Protein AF-A0A0R3TQF7-F1 (afdb_monomer_lite)

pLDDT: mean 81.79, std 11.99, range [39.31, 95.88]

Secondary structure (DSSP, 8-state):
----HHHHHHHHHHHHHHHHHHHHHHHHHHHHHHHHHHHHHH---HHHHHHHHHHHHHHHHHHHHHHHHHHHHHT-STHHHHHHHHHHHHHHHHHHHHHHHH--HHHHHHHHHHHHHHT--SSSSGGGSSSHHHHHS-TT-TTPPP-TT--HHHHHHHHHHHHHHHHHHHHHHHHHHHHHHHHHHHHHHHHT--

Sequence (194 aa):
MELSCGEQCLRVLLVVCNLLVFIVSSVCAGFAAYILAKVKEVTDDNNAIVSITIILVVVLFTVVLSFFGCCGAWKLNTCMLKTVKDYASAYVKQLIYNVEVSGSVEAEGILRNLQEKLKCCGATGESDWQDPKTFCCPRNNPNCQVITGKGCVNVIYDYLKGHSVVAGILVLVLAVVEIGAIVAACCLAKNRSV

Radius of gyration: 25.25 Å; chains: 1; bounding box: 57×30×74 Å

Organism: Rodentolepis nana (NCBI:txid102285)

Structure (mmCIF, N/CA/C/O backbone):
data_AF-A0A0R3TQF7-F1
#
_entry.id   AF-A0A0R3TQF7-F1
#
loop_
_atom_site.group_PDB
_atom_site.id
_atom_site.type_symbol
_atom_site.label_atom_id
_atom_site.label_alt_id
_atom_site.label_comp_id
_atom_site.label_asym_id
_atom_site.label_entity_id
_atom_site.label_seq_id
_atom_site.pdbx_PDB_ins_code
_atom_site.Cartn_x
_atom_site.Cartn_y
_atom_site.Cartn_z
_atom_site.occupancy
_atom_site.B_iso_or_equiv
_atom_site.auth_seq_id
_atom_site.auth_comp_id
_atom_site.auth_asym_id
_atom_site.auth_atom_id
_atom_site.pdbx_PDB_model_num
ATOM 1 N N . MET A 1 1 ? -11.353 12.160 -18.328 1.00 39.31 1 MET A N 1
ATOM 2 C CA . MET A 1 1 ? -11.805 10.776 -18.080 1.00 39.31 1 MET A CA 1
ATOM 3 C C . MET A 1 1 ? -12.959 10.888 -17.114 1.00 39.31 1 MET A C 1
ATOM 5 O O . MET A 1 1 ? -12.722 11.225 -15.961 1.00 39.31 1 MET A O 1
ATOM 9 N N . GLU A 1 2 ? -14.181 10.749 -17.615 1.00 40.47 2 GLU A N 1
ATOM 10 C CA . GLU A 1 2 ? -15.382 10.762 -16.782 1.00 40.47 2 GLU A CA 1
ATOM 11 C C . GLU A 1 2 ? -15.348 9.498 -15.921 1.00 40.47 2 GLU A C 1
ATOM 13 O O . GLU A 1 2 ? -15.308 8.383 -16.443 1.00 40.47 2 GLU A O 1
ATOM 18 N N . LEU A 1 3 ? -15.214 9.671 -14.607 1.00 45.88 3 LEU A N 1
ATOM 19 C CA . LEU A 1 3 ? -15.251 8.552 -13.674 1.00 45.88 3 LEU A CA 1
ATOM 20 C C . LEU A 1 3 ? -16.693 8.042 -13.602 1.00 45.88 3 LEU A C 1
ATOM 22 O O . LEU A 1 3 ? -17.616 8.829 -13.407 1.00 45.88 3 LEU A O 1
ATOM 26 N N . SER A 1 4 ? -16.879 6.729 -13.730 1.00 53.97 4 SER A N 1
ATOM 27 C CA . SER A 1 4 ? -18.182 6.096 -13.519 1.00 53.97 4 SER A CA 1
ATOM 28 C C . SER A 1 4 ? -18.685 6.373 -12.098 1.00 53.97 4 SER A C 1
ATOM 30 O O . SER A 1 4 ? -17.915 6.320 -11.134 1.00 53.97 4 SER A O 1
ATOM 32 N N . CYS A 1 5 ? -19.992 6.613 -11.972 1.00 52.94 5 CYS A N 1
ATOM 33 C CA . CYS A 1 5 ? -20.699 6.889 -10.717 1.00 52.94 5 CYS A CA 1
ATOM 34 C C . CYS A 1 5 ? -20.352 5.880 -9.595 1.00 52.94 5 CYS A C 1
ATOM 36 O O . CYS A 1 5 ? -20.254 6.249 -8.424 1.00 52.94 5 CYS A O 1
ATOM 38 N N . GLY A 1 6 ? -20.064 4.620 -9.949 1.00 58.38 6 GLY A N 1
ATOM 39 C CA . GLY A 1 6 ? -19.681 3.572 -8.996 1.00 58.38 6 GLY A CA 1
ATOM 40 C C . GLY A 1 6 ? -18.322 3.785 -8.313 1.00 58.38 6 GLY A C 1
ATOM 41 O O . GLY A 1 6 ? -18.192 3.527 -7.119 1.00 58.38 6 GLY A O 1
ATOM 42 N N . GLU A 1 7 ? -17.315 4.304 -9.024 1.00 63.62 7 GLU A N 1
ATOM 43 C CA . GLU A 1 7 ? -15.976 4.530 -8.453 1.00 63.62 7 GLU A CA 1
ATOM 44 C C . GLU A 1 7 ? -15.970 5.735 -7.500 1.00 63.62 7 GLU A C 1
ATOM 46 O O . GLU A 1 7 ? -15.302 5.725 -6.466 1.00 63.62 7 GLU A O 1
ATOM 51 N N . GLN A 1 8 ? -16.768 6.759 -7.809 1.00 61.69 8 GLN A N 1
ATOM 52 C CA . GLN A 1 8 ? -16.974 7.909 -6.927 1.0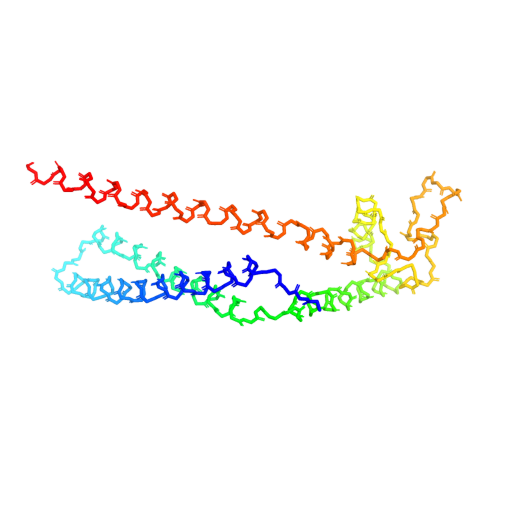0 61.69 8 GLN A CA 1
ATOM 53 C C . GLN A 1 8 ? -17.772 7.525 -5.675 1.00 61.69 8 GLN A C 1
ATOM 55 O O . GLN A 1 8 ? -17.383 7.901 -4.569 1.00 61.69 8 GLN A O 1
ATOM 60 N N . CYS A 1 9 ? -18.836 6.729 -5.827 1.00 62.62 9 CYS A N 1
ATOM 61 C CA . CYS A 1 9 ? -19.649 6.252 -4.708 1.00 62.62 9 CYS A CA 1
ATOM 62 C C . CYS A 1 9 ? -18.825 5.403 -3.725 1.00 62.62 9 CYS A C 1
ATOM 64 O O . CYS A 1 9 ? -18.884 5.630 -2.518 1.00 62.62 9 CYS A O 1
ATOM 66 N N . LEU A 1 10 ? -17.974 4.503 -4.231 1.00 64.31 10 LEU A N 1
ATOM 67 C CA . LEU A 1 10 ? -17.110 3.666 -3.395 1.00 64.31 10 LEU A CA 1
ATOM 68 C C . LEU A 1 10 ? -16.085 4.486 -2.594 1.00 64.31 10 LEU A C 1
ATOM 70 O O . LEU A 1 10 ? -15.834 4.190 -1.429 1.00 64.31 10 LEU A O 1
ATOM 74 N N . ARG A 1 11 ? -15.513 5.545 -3.182 1.00 68.56 11 ARG A N 1
ATOM 75 C CA . ARG A 1 11 ? -14.580 6.445 -2.478 1.00 68.56 11 ARG A CA 1
ATOM 76 C C . ARG A 1 11 ? -15.266 7.201 -1.348 1.00 68.56 11 ARG A C 1
ATOM 78 O O . ARG A 1 11 ? -14.732 7.255 -0.244 1.00 68.56 11 ARG A O 1
ATOM 85 N N . VAL A 1 12 ? -16.449 7.755 -1.617 1.00 72.25 12 VAL A N 1
ATOM 86 C CA . VAL A 1 12 ? -17.250 8.453 -0.602 1.00 72.25 12 VAL A CA 1
ATOM 87 C C . VAL A 1 12 ? -17.635 7.490 0.520 1.00 72.25 12 VAL A C 1
ATOM 89 O O . VAL A 1 12 ? -17.473 7.830 1.688 1.00 72.25 12 VAL A O 1
ATOM 92 N N . LEU A 1 13 ? -18.047 6.267 0.180 1.00 71.25 13 LEU A N 1
ATOM 93 C CA . LEU A 1 13 ? -18.357 5.224 1.155 1.00 71.25 13 LEU A CA 1
ATOM 94 C C . LEU A 1 13 ? -17.139 4.888 2.034 1.00 71.25 13 LEU A C 1
ATOM 96 O O . LEU A 1 13 ? -17.258 4.886 3.253 1.00 71.25 13 LEU A O 1
ATOM 100 N N . LEU A 1 14 ? -15.957 4.675 1.444 1.00 73.38 14 LEU A N 1
ATOM 101 C CA . LEU A 1 14 ? -14.726 4.363 2.184 1.00 73.38 14 LEU A CA 1
ATOM 102 C C . LEU A 1 14 ? -14.285 5.496 3.117 1.00 73.38 14 LEU A C 1
ATOM 104 O O . LEU A 1 14 ? -13.853 5.228 4.236 1.00 73.38 14 LEU A O 1
ATOM 108 N N . VAL A 1 15 ? -14.401 6.754 2.684 1.00 81.00 15 VAL A N 1
ATOM 109 C CA . VAL A 1 15 ? -14.134 7.923 3.535 1.00 81.00 15 VAL A CA 1
ATOM 110 C C . VAL A 1 15 ? -15.093 7.944 4.720 1.00 81.00 15 VAL A C 1
ATOM 112 O O . VAL A 1 15 ? -14.654 8.069 5.860 1.00 81.00 15 VAL A O 1
ATOM 115 N N . VAL A 1 16 ? -16.396 7.810 4.459 1.00 81.88 16 VAL A N 1
ATOM 116 C CA . VAL A 1 16 ? -17.427 7.883 5.500 1.00 81.88 16 VAL A CA 1
ATOM 117 C C . VAL A 1 16 ? -17.270 6.731 6.490 1.00 81.88 16 VAL A C 1
ATOM 119 O O . VAL A 1 16 ? -17.232 6.971 7.692 1.00 81.88 16 VAL A O 1
ATOM 122 N N . CYS A 1 17 ? -17.097 5.496 6.015 1.00 81.44 17 CYS A N 1
ATOM 123 C CA . CYS A 1 17 ? -16.885 4.334 6.874 1.00 81.44 17 CYS A CA 1
ATOM 124 C C . CYS A 1 17 ? -15.609 4.467 7.721 1.00 81.44 17 CYS A C 1
ATOM 126 O O . CYS A 1 17 ? -15.678 4.277 8.932 1.00 81.44 17 CYS A O 1
ATOM 128 N N . ASN A 1 18 ? -14.468 4.855 7.134 1.00 85.19 18 ASN A N 1
ATOM 129 C CA . ASN A 1 18 ? -13.226 5.040 7.897 1.00 85.19 18 ASN A CA 1
ATOM 130 C C . ASN A 1 18 ? -13.318 6.203 8.896 1.00 85.19 18 ASN A C 1
ATOM 132 O O . ASN A 1 18 ? -12.767 6.105 9.989 1.00 85.19 18 ASN A O 1
ATOM 136 N N . LEU A 1 19 ? -14.045 7.278 8.572 1.00 87.00 19 LEU A N 1
ATOM 137 C CA . LEU A 1 19 ? -14.290 8.381 9.504 1.00 87.00 19 LEU A CA 1
ATOM 138 C C . LEU A 1 19 ? -15.173 7.946 10.683 1.00 87.00 19 LEU A C 1
ATOM 140 O O . LEU A 1 19 ? -14.880 8.294 11.826 1.00 87.00 19 LEU A O 1
ATOM 144 N N . LEU A 1 20 ? -16.218 7.153 10.431 1.00 86.69 20 LEU A N 1
ATOM 145 C CA . LEU A 1 20 ? -17.049 6.581 11.493 1.00 86.69 20 LEU A CA 1
ATOM 146 C C . LEU A 1 20 ? -16.223 5.665 12.403 1.00 86.69 20 LEU A C 1
ATOM 148 O O . LEU A 1 20 ? -16.284 5.806 13.623 1.00 86.69 20 LEU A O 1
ATOM 152 N N . VAL A 1 21 ? -15.395 4.786 11.826 1.00 87.62 21 VAL A N 1
ATOM 153 C CA . VAL A 1 21 ? -14.489 3.912 12.589 1.00 87.62 21 VAL A CA 1
ATOM 154 C C . VAL A 1 21 ? -13.487 4.727 13.410 1.00 87.62 21 VAL A C 1
ATOM 156 O O . VAL A 1 21 ? -13.238 4.380 14.564 1.00 87.62 21 VAL A O 1
ATOM 159 N N . PHE A 1 22 ? -12.955 5.828 12.874 1.00 91.38 22 PHE A N 1
ATOM 160 C CA . PHE A 1 22 ? -12.050 6.718 13.604 1.00 91.38 22 PHE A CA 1
ATOM 161 C C . PHE A 1 22 ? -12.724 7.360 14.824 1.00 91.38 22 PHE A C 1
ATOM 163 O O . PHE A 1 22 ? -12.155 7.349 15.917 1.00 91.38 22 PHE A O 1
ATOM 170 N N . ILE A 1 23 ? -13.951 7.872 14.667 1.00 92.75 23 ILE A N 1
ATOM 171 C CA . ILE A 1 23 ? -14.716 8.481 15.766 1.00 92.75 23 ILE A CA 1
ATOM 172 C C . ILE A 1 23 ? -15.029 7.431 16.839 1.00 92.75 23 ILE A C 1
ATOM 174 O O . ILE A 1 23 ? -14.732 7.652 18.013 1.00 92.75 23 ILE A O 1
ATOM 178 N N . VAL A 1 24 ? -15.567 6.272 16.442 1.00 91.12 24 VAL A N 1
ATOM 179 C CA . VAL A 1 24 ? -15.908 5.182 17.372 1.00 91.12 24 VAL A CA 1
ATOM 180 C C . VAL A 1 24 ? -14.663 4.688 18.111 1.00 91.12 24 VAL A C 1
ATOM 182 O O . VAL A 1 24 ? -14.678 4.599 19.338 1.00 91.12 24 VAL A O 1
ATOM 185 N N . SER A 1 25 ? -13.559 4.447 17.398 1.00 92.31 25 SER A N 1
ATOM 186 C CA . SER A 1 25 ? -12.307 3.977 18.008 1.00 92.31 25 SER A CA 1
ATOM 187 C C . SER A 1 25 ? -11.715 5.018 18.959 1.00 92.31 25 SER A C 1
ATOM 189 O O . SER A 1 25 ? -11.233 4.657 20.027 1.00 92.31 25 SER A O 1
ATOM 191 N N . SER A 1 26 ? -11.801 6.311 18.634 1.00 93.31 26 SER A N 1
ATOM 192 C CA . SER A 1 26 ? -11.311 7.384 19.511 1.00 93.31 26 SER A CA 1
ATOM 193 C C . SER A 1 26 ? -12.104 7.463 20.820 1.00 93.31 26 SER A C 1
ATOM 195 O O . SER A 1 26 ? -11.513 7.600 21.892 1.00 93.31 26 SER A O 1
ATOM 197 N N . VAL A 1 27 ? -13.433 7.308 20.761 1.00 95.88 27 VAL A N 1
ATOM 198 C CA . VAL A 1 27 ? -14.292 7.246 21.957 1.00 95.88 27 VAL A CA 1
ATOM 199 C C . VAL A 1 27 ? -13.974 6.001 22.791 1.00 95.88 27 VAL A C 1
ATOM 201 O O . VAL A 1 27 ? -13.786 6.105 24.004 1.00 95.88 27 VAL A O 1
ATOM 204 N N . CYS A 1 28 ? -13.851 4.834 22.153 1.00 93.81 28 CYS A N 1
ATOM 205 C CA . CYS A 1 28 ? -13.499 3.587 22.833 1.00 93.81 28 CYS A CA 1
ATOM 206 C C . CYS A 1 28 ? -12.105 3.644 23.476 1.00 93.81 28 CYS A C 1
ATOM 208 O O . CYS A 1 28 ? -11.944 3.167 24.597 1.00 93.81 28 CYS A O 1
ATOM 210 N N . ALA A 1 29 ? -11.115 4.256 22.818 1.00 94.88 29 ALA A N 1
ATOM 211 C CA . ALA A 1 29 ? -9.774 4.438 23.371 1.00 94.88 29 ALA A CA 1
ATOM 212 C C . ALA A 1 29 ? -9.806 5.321 24.624 1.00 94.88 29 ALA A C 1
ATOM 214 O O . ALA A 1 29 ? -9.213 4.965 25.642 1.00 94.88 29 ALA A O 1
ATOM 215 N N . GLY A 1 30 ? -10.544 6.437 24.577 1.00 94.69 30 GLY A N 1
ATOM 216 C CA . GLY A 1 30 ? -10.735 7.314 25.734 1.00 94.69 30 GLY A CA 1
ATOM 217 C C . GLY A 1 30 ? -11.405 6.594 26.905 1.00 94.69 30 GLY A C 1
ATOM 218 O O . GLY A 1 30 ? -10.941 6.694 28.041 1.00 94.69 30 GLY A O 1
ATOM 219 N N . PHE A 1 31 ? -12.446 5.803 26.629 1.00 94.00 31 PHE A N 1
ATOM 220 C CA . PHE A 1 31 ? -13.126 5.010 27.652 1.00 94.00 31 PHE A CA 1
ATOM 221 C C . PHE A 1 31 ? -12.221 3.919 28.248 1.00 94.00 31 PHE A C 1
ATOM 223 O O . PHE A 1 31 ? -12.135 3.792 29.468 1.00 94.00 31 PHE A O 1
ATOM 230 N N . ALA A 1 32 ? -11.490 3.171 27.416 1.00 92.06 32 ALA A N 1
ATOM 231 C CA . ALA A 1 32 ? -10.552 2.146 27.873 1.00 92.06 32 ALA A CA 1
ATOM 232 C C . ALA A 1 32 ? -9.423 2.742 28.732 1.00 92.06 32 ALA A C 1
ATOM 234 O O . ALA A 1 32 ? -9.086 2.187 29.777 1.00 92.06 32 ALA A O 1
ATOM 235 N N . ALA A 1 33 ? -8.882 3.900 28.340 1.00 95.00 33 ALA A N 1
ATOM 236 C CA . ALA A 1 33 ? -7.872 4.614 29.116 1.00 95.00 33 ALA A CA 1
ATOM 237 C C . ALA A 1 33 ? -8.420 5.113 30.465 1.00 95.00 33 ALA A C 1
ATOM 239 O O . ALA A 1 33 ? -7.736 4.995 31.482 1.00 95.00 33 ALA A O 1
ATOM 240 N N . TYR A 1 34 ? -9.660 5.616 30.497 1.00 95.3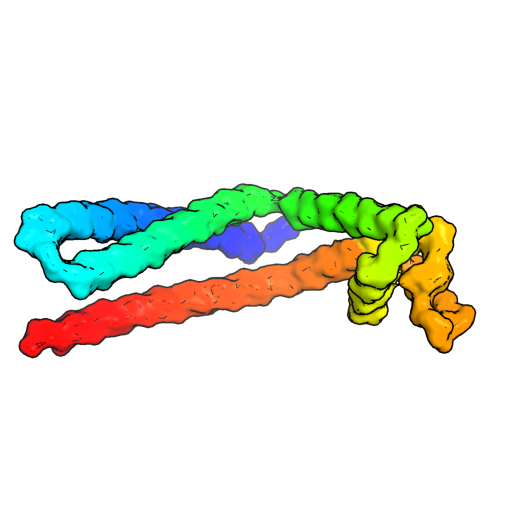1 34 TYR A N 1
ATOM 241 C CA . TYR A 1 34 ? -10.325 6.036 31.733 1.00 95.31 34 TYR A CA 1
ATOM 242 C C . TYR A 1 34 ? -10.494 4.872 32.720 1.00 95.31 34 TYR A C 1
ATOM 244 O O . TYR A 1 34 ? -10.112 4.990 33.887 1.00 95.31 34 TYR A O 1
ATOM 252 N N . ILE A 1 35 ? -11.014 3.733 32.251 1.00 91.44 35 ILE A N 1
ATOM 253 C CA . ILE A 1 35 ? -11.176 2.536 33.087 1.00 91.44 35 ILE A CA 1
ATOM 254 C C . ILE A 1 35 ? -9.813 2.028 33.566 1.00 91.44 35 ILE A C 1
ATOM 256 O O . ILE A 1 35 ? -9.672 1.708 34.743 1.00 91.44 35 ILE A O 1
ATOM 260 N N . LEU A 1 36 ? -8.790 2.018 32.705 1.00 91.38 36 LEU A N 1
ATOM 261 C CA . LEU A 1 36 ? -7.435 1.616 33.088 1.00 91.38 36 LEU A CA 1
ATOM 262 C C . LEU A 1 36 ? -6.859 2.503 34.201 1.00 91.38 36 LEU A C 1
ATOM 264 O O . LEU A 1 36 ? -6.259 1.983 35.140 1.00 91.38 36 LEU A O 1
ATOM 268 N N . ALA A 1 37 ? -7.052 3.823 34.114 1.00 92.88 37 ALA A N 1
ATOM 269 C CA . ALA A 1 37 ? -6.609 4.755 35.147 1.00 92.88 37 ALA A CA 1
ATOM 270 C C . ALA A 1 37 ? -7.306 4.477 36.486 1.00 92.88 37 ALA A C 1
ATOM 272 O O . ALA A 1 37 ? -6.648 4.415 37.520 1.00 92.88 37 ALA A O 1
ATOM 273 N N . LYS A 1 38 ? -8.622 4.230 36.462 1.00 92.12 38 LYS A N 1
ATOM 274 C CA . LYS A 1 38 ? -9.395 3.930 37.674 1.00 92.12 38 LYS A CA 1
ATOM 275 C C . LYS A 1 38 ? -9.066 2.569 38.281 1.00 92.12 38 LYS A C 1
ATOM 277 O O . LYS A 1 38 ? -8.955 2.468 39.497 1.00 92.12 38 LYS A O 1
ATOM 282 N N . VAL A 1 39 ? -8.873 1.534 37.466 1.00 89.81 39 VAL A N 1
ATOM 283 C CA . VAL A 1 39 ? -8.524 0.191 37.961 1.00 89.81 39 VAL A CA 1
ATOM 284 C C . VAL A 1 39 ? -7.145 0.190 38.615 1.00 89.81 39 VAL A C 1
ATOM 286 O O . VAL A 1 39 ? -7.004 -0.386 39.688 1.00 89.81 39 VAL A O 1
ATOM 289 N N . LYS A 1 40 ? -6.160 0.894 38.040 1.00 90.19 40 LYS A N 1
ATOM 290 C CA . LYS A 1 40 ? -4.816 1.017 38.632 1.00 90.19 40 LYS A CA 1
ATOM 291 C C . LYS A 1 40 ? -4.801 1.707 39.998 1.00 90.19 40 LYS A C 1
ATOM 293 O O . LYS A 1 40 ? -3.922 1.423 40.800 1.00 90.19 40 LYS A O 1
ATOM 298 N N . GLU A 1 41 ? -5.745 2.610 40.264 1.00 89.75 41 GLU A N 1
ATOM 299 C CA . GLU A 1 41 ? -5.887 3.243 41.585 1.00 89.75 41 GLU A CA 1
ATOM 300 C C . GLU A 1 41 ? -6.503 2.295 42.627 1.00 89.75 41 GLU A C 1
ATOM 302 O O . GLU A 1 41 ? -6.227 2.427 43.816 1.00 89.75 41 GLU A O 1
ATOM 307 N N . VAL A 1 42 ? -7.357 1.359 42.198 1.00 90.06 42 VAL A N 1
ATOM 308 C CA . VAL A 1 42 ? -8.179 0.521 43.090 1.00 90.06 42 VAL A CA 1
ATOM 309 C C . VAL A 1 42 ? -7.567 -0.859 43.337 1.00 90.06 42 VAL A C 1
ATOM 311 O O . VAL A 1 42 ? -7.833 -1.480 44.365 1.00 90.06 42 VAL A O 1
ATOM 314 N N . THR A 1 43 ? -6.798 -1.397 42.394 1.00 84.25 43 THR A N 1
ATOM 315 C CA . THR A 1 43 ? -6.380 -2.801 42.407 1.00 84.25 43 THR A CA 1
ATOM 316 C C . THR A 1 43 ? -5.010 -2.980 41.759 1.00 84.25 43 THR A C 1
ATOM 318 O O . THR A 1 43 ? -4.763 -2.469 40.672 1.00 84.25 43 THR A O 1
ATOM 321 N N . ASP A 1 44 ? -4.151 -3.769 42.411 1.00 83.50 44 ASP A N 1
ATOM 322 C CA . ASP A 1 44 ? -2.826 -4.194 41.920 1.00 83.50 44 ASP A CA 1
ATOM 323 C C . ASP A 1 44 ? -2.877 -5.589 41.251 1.00 83.50 44 ASP A C 1
ATOM 325 O O . ASP A 1 44 ? -1.900 -6.332 41.187 1.00 83.50 44 ASP A O 1
ATOM 329 N N . ASP A 1 45 ? -4.061 -5.993 40.778 1.00 86.75 45 ASP A N 1
ATOM 330 C CA . ASP A 1 45 ? -4.247 -7.233 40.023 1.00 86.75 45 ASP A CA 1
ATOM 331 C C . ASP A 1 45 ? -3.716 -7.054 38.598 1.00 86.75 45 ASP A C 1
ATOM 333 O O . ASP A 1 45 ? -4.356 -6.476 37.708 1.00 86.75 45 ASP A O 1
ATOM 337 N N . ASN A 1 46 ? -2.526 -7.608 38.384 1.00 85.75 46 ASN A N 1
ATOM 338 C CA . ASN A 1 46 ? -1.834 -7.594 37.106 1.00 85.75 46 ASN A CA 1
ATOM 339 C C . ASN A 1 46 ? -2.663 -8.206 35.965 1.00 85.75 46 ASN A C 1
ATOM 341 O O . ASN A 1 46 ? -2.551 -7.744 34.831 1.00 85.75 46 ASN A O 1
ATOM 345 N N . ASN A 1 47 ? -3.534 -9.188 36.221 1.00 87.31 47 ASN A N 1
ATOM 346 C CA . ASN A 1 47 ? -4.292 -9.850 35.154 1.00 87.31 47 ASN A CA 1
ATOM 347 C C . ASN A 1 47 ? -5.384 -8.937 34.571 1.00 87.31 47 ASN A C 1
ATOM 349 O O . ASN A 1 47 ? -5.566 -8.873 33.348 1.00 87.31 47 ASN A O 1
ATOM 353 N N . ALA A 1 48 ? -6.084 -8.190 35.430 1.00 84.94 48 ALA A N 1
ATOM 354 C CA . ALA A 1 48 ? -7.098 -7.223 35.013 1.00 84.94 48 ALA A CA 1
ATOM 355 C C . ALA A 1 48 ? -6.464 -6.037 34.265 1.00 84.94 48 ALA A C 1
ATOM 357 O O . ALA A 1 48 ? -6.935 -5.645 33.193 1.00 84.94 48 ALA A O 1
ATOM 358 N N . ILE A 1 49 ? -5.346 -5.517 34.785 1.00 87.19 49 ILE A N 1
ATOM 359 C CA . ILE A 1 49 ? -4.596 -4.411 34.175 1.00 87.19 49 ILE A CA 1
ATOM 360 C C . ILE A 1 49 ? -4.061 -4.811 32.794 1.00 87.19 49 ILE A C 1
ATOM 362 O O . ILE A 1 49 ? -4.207 -4.045 31.837 1.00 87.19 49 ILE A O 1
ATOM 366 N N . VAL A 1 50 ? -3.478 -6.009 32.659 1.00 90.00 50 VAL A N 1
ATOM 367 C CA . VAL A 1 50 ? -2.959 -6.521 31.379 1.00 90.00 50 VAL A CA 1
ATOM 368 C C . VAL A 1 50 ? -4.083 -6.670 30.354 1.00 90.00 50 VAL A C 1
ATOM 370 O O . VAL A 1 50 ? -3.935 -6.204 29.224 1.00 90.00 50 VAL A O 1
ATOM 373 N N . SER A 1 51 ? -5.229 -7.232 30.748 1.00 88.50 51 SER A N 1
ATOM 374 C CA . SER A 1 51 ? -6.375 -7.422 29.846 1.00 88.50 51 SER A CA 1
ATOM 375 C C . SER A 1 51 ? -6.883 -6.094 29.270 1.00 88.50 51 SER A C 1
ATOM 377 O O . SER A 1 51 ? -7.056 -5.961 28.058 1.00 88.50 51 SER A O 1
ATOM 379 N N . ILE A 1 52 ? -7.058 -5.076 30.119 1.00 89.62 52 ILE A N 1
ATOM 380 C CA . ILE A 1 52 ? -7.510 -3.740 29.693 1.00 89.62 52 ILE A CA 1
ATOM 381 C C . ILE A 1 52 ? -6.437 -3.042 28.840 1.00 89.62 52 ILE A C 1
ATOM 383 O O . ILE A 1 52 ? -6.761 -2.378 27.853 1.00 89.62 52 ILE A O 1
ATOM 387 N N . THR A 1 53 ? -5.155 -3.223 29.174 1.00 87.81 53 THR A N 1
ATOM 388 C CA . THR A 1 53 ? -4.031 -2.644 28.419 1.00 87.81 53 THR A CA 1
ATOM 389 C C . THR A 1 53 ? -3.966 -3.194 26.993 1.00 87.81 53 THR A C 1
ATOM 391 O O . THR A 1 53 ? -3.764 -2.424 26.056 1.00 87.81 53 THR A O 1
ATOM 394 N N . ILE A 1 54 ? -4.195 -4.498 26.796 1.00 90.31 54 ILE A N 1
ATOM 395 C CA . ILE A 1 54 ? -4.244 -5.107 25.456 1.00 90.31 54 ILE A CA 1
ATOM 396 C C . ILE A 1 54 ? -5.371 -4.486 24.621 1.00 90.31 54 ILE A C 1
ATOM 398 O O . ILE A 1 54 ? -5.137 -4.090 23.479 1.00 90.31 54 ILE A O 1
ATOM 402 N N . ILE A 1 55 ? -6.570 -4.341 25.197 1.00 90.00 55 ILE A N 1
ATOM 403 C CA . ILE A 1 55 ? -7.716 -3.717 24.515 1.00 90.00 55 ILE A CA 1
ATOM 404 C C . ILE A 1 55 ? -7.371 -2.284 24.090 1.00 90.00 55 ILE A C 1
ATOM 406 O O . ILE A 1 55 ? -7.626 -1.905 22.948 1.00 90.00 55 ILE A O 1
ATOM 410 N N . LEU A 1 56 ? -6.741 -1.501 24.971 1.00 92.38 56 LEU A N 1
ATOM 411 C CA . LEU A 1 56 ? -6.329 -0.131 24.665 1.00 92.38 56 LEU A CA 1
ATOM 412 C C . LEU A 1 56 ? -5.348 -0.073 23.483 1.00 92.38 56 LEU A C 1
ATOM 414 O O . LEU A 1 56 ? -5.526 0.752 22.590 1.00 92.38 56 LEU A O 1
ATOM 418 N N . VAL A 1 57 ? -4.346 -0.957 23.442 1.00 92.44 57 VAL A N 1
ATOM 419 C CA . VAL A 1 57 ? -3.371 -1.013 22.336 1.00 92.44 57 VAL A CA 1
ATOM 420 C C . VAL A 1 57 ? -4.054 -1.341 21.008 1.00 92.44 57 VAL A C 1
ATOM 422 O O . VAL A 1 57 ? -3.785 -0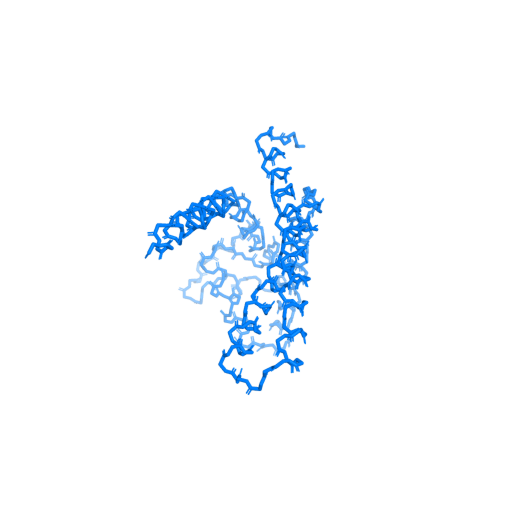.680 20.005 1.00 92.44 57 VAL A O 1
ATOM 425 N N . VAL A 1 58 ? -4.966 -2.318 20.998 1.00 91.69 58 VAL A N 1
ATOM 426 C CA . VAL A 1 58 ? -5.710 -2.699 19.787 1.00 91.69 58 VAL A CA 1
ATOM 427 C C . VAL A 1 58 ? -6.557 -1.532 19.276 1.00 91.69 58 VAL A C 1
ATOM 429 O O . VAL A 1 58 ? -6.501 -1.212 18.091 1.00 91.69 58 VAL A O 1
ATOM 432 N N . VAL A 1 59 ? -7.291 -0.847 20.157 1.00 91.69 59 VAL A N 1
ATOM 433 C CA . VAL A 1 59 ? -8.147 0.283 19.759 1.00 91.69 59 VAL A CA 1
ATOM 434 C C . VAL A 1 59 ? -7.315 1.493 19.310 1.00 91.69 59 VAL A C 1
ATOM 436 O O . VAL A 1 59 ? -7.676 2.175 18.356 1.00 91.69 59 VAL A O 1
ATOM 439 N N . LEU A 1 60 ? -6.160 1.753 19.927 1.00 92.19 60 LEU A N 1
ATOM 440 C CA . LEU A 1 60 ? -5.245 2.797 19.451 1.00 92.19 60 LEU A CA 1
ATOM 441 C C . LEU A 1 60 ? -4.704 2.486 18.052 1.00 92.19 60 LEU A C 1
ATOM 443 O O . LEU A 1 60 ? -4.591 3.383 17.216 1.00 92.19 60 LEU A O 1
ATOM 447 N N . PHE A 1 61 ? -4.415 1.218 17.764 1.00 88.88 61 PHE A N 1
ATOM 448 C CA . PHE A 1 61 ? -3.992 0.807 16.432 1.00 88.88 61 PHE A CA 1
ATOM 449 C C . PHE A 1 61 ? -5.098 1.026 15.388 1.00 88.88 61 PHE A C 1
ATOM 451 O O . PHE A 1 61 ? -4.822 1.559 14.310 1.00 88.88 61 PHE A O 1
ATOM 458 N N . THR A 1 62 ? -6.360 0.716 15.709 1.00 89.44 62 THR A N 1
ATOM 459 C CA . THR A 1 62 ? -7.478 0.968 14.784 1.00 89.44 62 THR A CA 1
ATOM 460 C C . THR A 1 62 ? -7.715 2.459 14.547 1.00 89.44 62 THR A C 1
ATOM 462 O O . THR A 1 62 ? -8.042 2.827 13.418 1.00 89.44 62 THR A O 1
ATOM 465 N N . VAL A 1 63 ? -7.478 3.337 15.534 1.00 91.06 63 VAL A N 1
ATOM 466 C CA . VAL A 1 63 ? -7.495 4.808 15.349 1.00 91.06 63 VAL A CA 1
ATOM 467 C C . VAL A 1 63 ? -6.468 5.242 14.300 1.00 91.06 63 VAL A C 1
ATOM 469 O O . VAL A 1 63 ? -6.791 6.008 13.392 1.00 91.06 63 VAL A O 1
ATOM 472 N N . VAL A 1 64 ? -5.240 4.725 14.380 1.00 89.12 64 VAL A N 1
ATOM 473 C CA . VAL A 1 64 ? -4.168 5.071 13.434 1.00 89.12 64 VAL A CA 1
ATOM 474 C C . VAL A 1 64 ? -4.512 4.599 12.019 1.00 89.12 64 VAL A C 1
ATOM 476 O O . VAL A 1 64 ? -4.412 5.376 11.067 1.00 89.12 64 VAL A O 1
ATOM 479 N N . LEU A 1 65 ? -4.970 3.351 11.872 1.00 87.69 65 LEU A N 1
ATOM 480 C CA . LEU A 1 65 ? -5.349 2.802 10.567 1.00 87.69 65 LEU A CA 1
ATOM 481 C C . LEU A 1 65 ? -6.515 3.563 9.928 1.00 87.69 65 LEU A C 1
ATOM 483 O O . LEU A 1 65 ? -6.470 3.869 8.737 1.00 87.69 65 LEU A O 1
ATOM 487 N N . SER A 1 66 ? -7.538 3.907 10.710 1.00 87.69 66 SER A N 1
ATOM 488 C CA . SER A 1 66 ? -8.714 4.624 10.208 1.00 87.69 66 SER A CA 1
ATOM 489 C C . SER A 1 66 ? -8.418 6.090 9.871 1.00 87.69 66 SER A C 1
ATOM 491 O O . SER A 1 66 ? -8.937 6.596 8.873 1.00 87.69 66 SER A O 1
ATOM 493 N N . PHE A 1 67 ? -7.507 6.749 10.598 1.00 85.62 67 PHE A N 1
ATOM 494 C CA . PHE A 1 67 ? -6.993 8.073 10.228 1.00 85.62 67 PHE A CA 1
ATOM 495 C C . PHE A 1 67 ? -6.282 8.045 8.866 1.00 85.62 67 PHE A C 1
ATOM 497 O O . PHE A 1 67 ? -6.627 8.817 7.966 1.00 85.62 67 PHE A O 1
ATOM 504 N N . PHE A 1 68 ? -5.344 7.111 8.670 1.00 77.75 68 PHE A N 1
ATOM 505 C CA . PHE A 1 68 ? -4.662 6.957 7.382 1.00 77.75 68 PHE A CA 1
ATOM 506 C C . PHE A 1 68 ? -5.607 6.503 6.263 1.00 77.75 68 PHE A C 1
ATOM 508 O O . PHE A 1 68 ? -5.442 6.939 5.124 1.00 77.75 68 PHE A O 1
ATOM 515 N N . GLY A 1 69 ? -6.630 5.701 6.572 1.00 78.94 69 GLY A N 1
ATOM 516 C CA . GLY A 1 69 ? -7.681 5.311 5.632 1.00 78.94 69 GLY A CA 1
ATOM 517 C C . GLY A 1 69 ? -8.527 6.497 5.161 1.00 78.94 69 GLY A C 1
ATOM 518 O O . GLY A 1 69 ? -8.736 6.664 3.959 1.00 78.94 69 GLY A O 1
ATOM 519 N N . CYS A 1 70 ? -8.954 7.368 6.081 1.00 78.44 70 CYS A N 1
ATOM 520 C CA . CYS A 1 70 ? -9.710 8.580 5.756 1.00 78.44 70 CYS A CA 1
ATOM 521 C C . CYS A 1 70 ? -8.860 9.572 4.943 1.00 78.44 70 CYS A C 1
ATOM 523 O O . CYS A 1 70 ? -9.259 9.991 3.855 1.00 78.44 70 CYS A O 1
ATOM 525 N N . CYS A 1 71 ? -7.640 9.878 5.402 1.00 74.12 71 CYS A N 1
ATOM 526 C CA . CYS A 1 71 ? -6.726 10.774 4.690 1.00 74.12 71 CYS A CA 1
ATOM 527 C C . CYS A 1 71 ? -6.281 10.218 3.327 1.00 74.12 71 CYS A C 1
ATOM 529 O O . CYS A 1 71 ? -6.128 10.983 2.372 1.00 74.12 71 CYS A O 1
ATOM 531 N N . GLY A 1 72 ? -6.085 8.902 3.218 1.00 67.31 72 GLY A N 1
ATOM 532 C CA . GLY A 1 72 ? -5.725 8.222 1.975 1.00 67.31 72 GLY A CA 1
ATOM 533 C C . GLY A 1 72 ? -6.864 8.218 0.956 1.00 67.31 72 GLY A C 1
ATOM 534 O O . GLY A 1 72 ? -6.633 8.489 -0.222 1.00 67.31 72 GLY A O 1
ATOM 535 N N . ALA A 1 73 ? -8.102 7.992 1.407 1.00 66.12 73 ALA A N 1
ATOM 536 C CA . ALA A 1 73 ? -9.279 8.000 0.543 1.00 66.12 73 ALA A CA 1
ATOM 537 C C . ALA A 1 73 ? -9.677 9.423 0.099 1.00 66.12 73 ALA A C 1
ATOM 539 O O . ALA A 1 73 ? -10.048 9.615 -1.060 1.00 66.12 73 ALA A O 1
ATOM 540 N N . TRP A 1 74 ? -9.519 10.439 0.961 1.00 59.66 74 TRP A N 1
ATOM 541 C CA . TRP A 1 74 ? -9.744 11.849 0.600 1.00 59.66 74 TRP A CA 1
ATOM 542 C C . TRP A 1 74 ? -8.752 12.388 -0.435 1.00 59.66 74 TRP A C 1
ATOM 544 O O . TRP A 1 74 ? -9.116 13.243 -1.241 1.00 59.66 74 TRP A O 1
ATOM 554 N N . LYS A 1 75 ? -7.511 11.884 -0.468 1.00 57.66 75 LYS A N 1
ATOM 555 C CA . LYS A 1 75 ? -6.499 12.311 -1.452 1.00 57.66 75 LYS A CA 1
ATOM 556 C C . LYS A 1 75 ? -6.613 11.627 -2.815 1.00 57.66 75 LYS A C 1
ATOM 558 O O . LYS A 1 75 ? -5.790 11.886 -3.699 1.00 57.66 75 LYS A O 1
ATOM 563 N N . LEU A 1 76 ? -7.628 10.791 -3.027 1.00 54.06 76 LEU A N 1
ATOM 564 C CA . LEU A 1 76 ? -7.788 10.038 -4.261 1.00 54.06 76 LEU A CA 1
ATOM 565 C C . LEU A 1 76 ? -8.417 10.908 -5.363 1.00 54.06 76 LEU A C 1
ATOM 567 O O . LEU A 1 76 ? -9.586 10.782 -5.712 1.00 54.06 76 LEU A O 1
ATOM 571 N N . ASN A 1 77 ? -7.605 11.794 -5.936 1.00 56.84 77 ASN A N 1
ATOM 572 C CA . ASN A 1 77 ? -7.762 12.275 -7.306 1.00 56.84 77 ASN A CA 1
ATOM 573 C C . ASN A 1 77 ? -6.926 11.358 -8.225 1.00 56.84 77 ASN A C 1
ATOM 575 O O . ASN A 1 77 ? -5.944 10.766 -7.774 1.00 56.84 77 ASN A O 1
ATOM 579 N N . THR A 1 78 ? -7.261 11.247 -9.512 1.00 51.97 78 THR A N 1
ATOM 580 C CA . THR A 1 78 ? -6.567 10.425 -10.535 1.00 51.97 78 THR A CA 1
ATOM 581 C C . THR A 1 78 ? -5.040 10.663 -10.588 1.00 51.97 78 THR A C 1
ATOM 583 O O . THR A 1 78 ? -4.287 9.845 -11.117 1.00 51.97 78 THR A O 1
ATOM 586 N N . CYS A 1 79 ? -4.559 11.745 -9.967 1.00 58.06 79 CYS A N 1
ATOM 587 C CA . CYS A 1 79 ? -3.152 12.042 -9.738 1.00 58.06 79 CYS A CA 1
ATOM 588 C C . CYS A 1 79 ? -2.407 11.101 -8.774 1.00 58.06 79 CYS A C 1
ATOM 590 O O . CYS A 1 79 ? -1.226 10.928 -9.006 1.00 58.06 79 CYS A O 1
ATOM 592 N N . MET A 1 80 ? -2.992 10.467 -7.744 1.00 60.69 80 MET A N 1
ATOM 593 C CA . MET A 1 80 ? -2.166 9.729 -6.754 1.00 60.69 80 MET A CA 1
ATOM 594 C C . MET A 1 80 ? -1.530 8.458 -7.333 1.00 60.69 80 MET A C 1
ATOM 596 O O . MET A 1 80 ? -0.337 8.226 -7.160 1.00 60.69 80 MET A O 1
ATOM 600 N N . LEU A 1 81 ? -2.294 7.670 -8.094 1.00 65.94 81 LEU A N 1
ATOM 601 C CA . LEU A 1 81 ? -1.745 6.544 -8.854 1.00 65.94 81 LEU A CA 1
ATOM 602 C C . LEU A 1 81 ? -0.686 7.035 -9.858 1.00 65.94 81 LEU A C 1
ATOM 604 O O . LEU A 1 81 ? 0.332 6.375 -10.052 1.00 65.94 81 LEU A O 1
ATOM 608 N N . LYS A 1 82 ? -0.890 8.213 -10.463 1.00 75.62 82 LYS A N 1
ATOM 609 C CA . LYS A 1 82 ? 0.101 8.846 -11.343 1.00 75.62 82 LYS A CA 1
ATOM 610 C C . LYS A 1 82 ? 1.365 9.253 -10.573 1.00 75.62 82 LYS A C 1
ATOM 612 O O . LYS A 1 82 ? 2.451 8.970 -11.042 1.00 75.62 82 LYS A O 1
ATOM 617 N N . THR A 1 83 ? 1.249 9.796 -9.363 1.00 77.75 83 THR A N 1
ATOM 618 C CA . THR A 1 83 ? 2.393 10.120 -8.498 1.00 77.75 83 THR A CA 1
ATOM 619 C C . THR A 1 83 ? 3.157 8.865 -8.087 1.00 77.75 83 THR A C 1
ATOM 621 O O . THR A 1 83 ? 4.381 8.880 -8.090 1.00 77.75 83 THR A O 1
ATOM 624 N N . VAL A 1 84 ? 2.461 7.762 -7.784 1.00 80.44 84 VAL A N 1
ATOM 625 C CA . VAL A 1 84 ? 3.098 6.461 -7.513 1.00 80.44 84 VAL A CA 1
ATOM 626 C C . VAL A 1 84 ? 3.844 5.964 -8.745 1.00 80.44 84 VAL A C 1
ATOM 628 O O . VAL A 1 84 ? 4.987 5.536 -8.629 1.00 80.44 84 VAL A O 1
ATOM 631 N N . LYS A 1 85 ? 3.230 6.063 -9.927 1.00 87.06 85 LYS A N 1
ATOM 632 C CA . LYS A 1 85 ? 3.873 5.734 -11.202 1.00 87.06 85 LYS A CA 1
ATOM 633 C C . LYS A 1 85 ? 5.129 6.579 -11.427 1.00 87.06 85 LYS A C 1
ATOM 635 O O . LYS A 1 85 ? 6.183 6.027 -11.726 1.00 87.06 85 LYS A O 1
ATOM 640 N N . ASP A 1 86 ? 5.030 7.891 -11.247 1.00 89.12 86 ASP A N 1
ATOM 641 C CA . ASP A 1 86 ? 6.127 8.831 -11.467 1.00 89.12 86 ASP A CA 1
ATOM 642 C C . ASP A 1 86 ? 7.270 8.570 -10.468 1.00 89.12 86 ASP A C 1
ATOM 644 O O . ASP A 1 86 ? 8.421 8.410 -10.876 1.00 89.12 86 ASP A O 1
ATOM 648 N N . TYR A 1 87 ? 6.957 8.401 -9.179 1.00 88.81 87 TYR A N 1
ATOM 649 C CA . TYR A 1 87 ? 7.933 8.080 -8.132 1.00 88.81 87 TYR A CA 1
ATOM 650 C C . TYR A 1 87 ? 8.598 6.715 -8.350 1.00 88.81 87 TYR A C 1
ATOM 652 O O . TYR A 1 87 ? 9.823 6.610 -8.302 1.00 88.81 87 TYR A O 1
ATOM 660 N N . ALA A 1 88 ? 7.815 5.675 -8.652 1.00 91.50 88 ALA A N 1
ATOM 661 C CA . ALA A 1 88 ? 8.342 4.347 -8.957 1.00 91.50 88 ALA A CA 1
ATOM 662 C C . ALA A 1 88 ? 9.232 4.377 -10.205 1.00 91.50 88 ALA A C 1
ATOM 664 O O . ALA A 1 88 ? 10.286 3.749 -10.218 1.00 91.50 88 ALA A O 1
ATOM 665 N N . SER A 1 89 ? 8.856 5.145 -11.232 1.00 92.56 89 SER A N 1
ATOM 666 C CA . SER A 1 89 ? 9.686 5.302 -12.426 1.00 92.56 89 SER A CA 1
ATOM 667 C C . SER A 1 89 ? 11.023 5.971 -12.113 1.00 92.56 89 SER A C 1
ATOM 669 O O . SER A 1 89 ? 12.056 5.481 -12.562 1.00 92.56 89 SER A O 1
ATOM 671 N N . ALA A 1 90 ? 11.031 7.020 -11.285 1.00 93.81 90 ALA A N 1
ATOM 672 C CA . ALA A 1 90 ? 12.258 7.682 -10.857 1.00 93.81 90 ALA A CA 1
ATOM 673 C C . ALA A 1 90 ? 13.147 6.738 -10.035 1.00 93.81 90 ALA A C 1
ATOM 675 O O . ALA A 1 90 ? 14.341 6.632 -10.302 1.00 93.81 90 ALA A O 1
ATOM 676 N N . TYR A 1 91 ? 12.562 6.003 -9.088 1.00 92.31 91 TYR A N 1
ATOM 677 C CA . TYR A 1 91 ? 13.290 5.048 -8.257 1.00 92.31 91 TYR A CA 1
ATOM 678 C C . TYR A 1 91 ? 13.903 3.901 -9.076 1.00 92.31 91 TYR A C 1
ATOM 680 O O . TYR A 1 91 ? 15.082 3.594 -8.922 1.00 92.31 91 TYR A O 1
ATOM 688 N N . VAL A 1 92 ? 13.147 3.302 -10.001 1.00 93.19 92 VAL A N 1
ATOM 689 C CA . VAL A 1 92 ? 13.664 2.217 -10.853 1.00 93.19 92 VAL A CA 1
ATOM 690 C C . VAL A 1 92 ? 14.754 2.727 -11.800 1.00 93.19 92 VAL A C 1
ATOM 692 O O . VAL A 1 92 ? 15.748 2.035 -11.984 1.00 93.19 92 VAL A O 1
ATOM 695 N N . LYS A 1 93 ? 14.640 3.948 -12.345 1.00 93.81 93 LYS A N 1
ATOM 696 C CA . LYS A 1 93 ? 15.720 4.554 -13.150 1.00 93.81 93 LYS A CA 1
ATOM 697 C C . LYS A 1 93 ? 17.008 4.748 -12.343 1.00 93.81 93 LYS A C 1
ATOM 699 O O . LYS A 1 93 ? 18.089 4.497 -12.862 1.00 93.81 93 LYS A O 1
ATOM 704 N N . GLN A 1 94 ? 16.901 5.135 -11.071 1.00 91.25 94 GLN A N 1
ATOM 705 C CA . GLN A 1 94 ? 18.059 5.217 -10.171 1.00 91.25 94 GLN A CA 1
ATOM 706 C C . GLN A 1 94 ? 18.690 3.838 -9.923 1.00 91.25 94 GLN A C 1
ATOM 708 O O . GLN A 1 94 ? 19.910 3.703 -9.932 1.00 91.25 94 GLN A O 1
ATOM 713 N N . LEU A 1 95 ? 17.875 2.791 -9.755 1.00 90.88 95 LEU A N 1
ATOM 714 C CA . LEU A 1 95 ? 18.383 1.421 -9.635 1.00 90.88 95 LEU A CA 1
ATOM 715 C C . LEU A 1 95 ? 19.099 0.951 -10.906 1.00 90.88 95 LEU A C 1
ATOM 717 O O . LEU A 1 95 ? 20.160 0.342 -10.800 1.00 90.88 95 LEU A O 1
ATOM 721 N N . ILE A 1 96 ? 18.553 1.256 -12.086 1.00 92.75 96 ILE A N 1
ATOM 722 C CA . ILE A 1 96 ? 19.180 0.945 -13.378 1.00 92.75 96 ILE A CA 1
ATOM 723 C C . ILE A 1 96 ? 20.560 1.606 -13.472 1.00 92.75 96 ILE A C 1
ATOM 725 O O . ILE A 1 96 ? 21.544 0.919 -13.733 1.00 92.75 96 ILE A O 1
ATOM 729 N N . TYR A 1 97 ? 20.655 2.897 -13.142 1.00 90.69 97 TYR A N 1
ATOM 730 C CA . TYR A 1 97 ? 21.930 3.617 -13.109 1.00 90.69 97 TYR A CA 1
ATOM 731 C C . TYR A 1 97 ? 22.966 2.943 -12.188 1.00 90.69 97 TYR A C 1
ATOM 733 O O . TYR A 1 97 ? 24.119 2.756 -12.575 1.00 90.69 97 TYR A O 1
ATOM 741 N N . ASN A 1 98 ? 22.558 2.507 -10.992 1.00 89.06 98 ASN A N 1
ATOM 742 C CA . ASN A 1 98 ? 23.450 1.806 -10.059 1.00 89.06 98 ASN A CA 1
ATOM 743 C C . ASN A 1 98 ? 23.886 0.420 -10.569 1.00 89.06 98 ASN A C 1
ATOM 745 O O . ASN A 1 98 ? 24.968 -0.056 -10.226 1.00 89.06 98 ASN A O 1
ATOM 749 N N . VAL A 1 99 ? 23.063 -0.257 -11.370 1.00 90.81 99 VAL A N 1
ATOM 750 C CA . VAL A 1 99 ? 23.447 -1.518 -12.021 1.00 90.81 99 VAL A CA 1
ATOM 751 C C . VAL A 1 99 ? 24.467 -1.260 -13.125 1.00 90.81 99 VAL A C 1
ATOM 753 O O . VAL A 1 99 ? 25.479 -1.953 -13.173 1.00 90.81 99 VAL A O 1
ATOM 756 N N . GLU A 1 100 ? 24.250 -0.246 -13.961 1.00 89.06 100 GLU A N 1
ATOM 757 C CA . GLU A 1 100 ? 25.141 0.066 -15.084 1.00 89.06 100 GLU A CA 1
ATOM 758 C C . GLU A 1 100 ? 26.501 0.605 -14.635 1.00 89.06 100 GLU A C 1
ATOM 760 O O . GLU A 1 100 ? 27.528 0.233 -15.198 1.00 89.06 100 GLU A O 1
ATOM 765 N N . VAL A 1 101 ? 26.524 1.461 -13.610 1.00 88.56 101 VAL A N 1
ATOM 766 C CA . VAL A 1 101 ? 27.757 2.121 -13.158 1.00 88.56 101 VAL A CA 1
ATOM 767 C C . VAL A 1 101 ? 28.480 1.318 -12.084 1.00 88.56 101 VAL A C 1
ATOM 769 O O . VAL A 1 101 ? 29.702 1.196 -12.123 1.00 88.56 101 VAL A O 1
ATOM 772 N N . SER A 1 102 ? 27.752 0.789 -11.097 1.00 86.94 102 SER A N 1
ATOM 773 C CA . SER A 1 102 ? 28.362 0.095 -9.953 1.00 86.94 102 SER A CA 1
ATOM 774 C C . SER A 1 102 ? 28.409 -1.424 -10.116 1.00 86.94 102 SER A C 1
ATOM 776 O O . SER A 1 102 ? 29.049 -2.086 -9.304 1.00 86.94 102 SER A O 1
ATOM 778 N N . GLY A 1 103 ? 27.748 -1.995 -11.131 1.00 85.62 103 GLY A N 1
ATOM 779 C CA . GLY A 1 103 ? 27.747 -3.443 -11.364 1.00 85.62 103 GLY A CA 1
ATOM 780 C C . GLY A 1 103 ? 27.075 -4.239 -10.241 1.00 85.62 103 GLY A C 1
ATOM 781 O O . GLY A 1 103 ? 27.538 -5.319 -9.876 1.00 85.62 103 GLY A O 1
ATOM 782 N N . SER A 1 104 ? 26.010 -3.697 -9.638 1.00 85.69 104 SER A N 1
ATOM 783 C CA . SER A 1 104 ? 25.324 -4.338 -8.507 1.00 85.69 104 SER A CA 1
ATOM 784 C C . SER A 1 104 ? 24.586 -5.625 -8.920 1.00 85.69 104 SER A C 1
ATOM 786 O O . SER A 1 104 ? 23.468 -5.600 -9.432 1.00 85.69 104 SER A O 1
ATOM 788 N N . VAL A 1 105 ? 25.209 -6.779 -8.647 1.00 87.38 105 VAL A N 1
ATOM 789 C CA . VAL A 1 105 ? 24.699 -8.115 -9.024 1.00 87.38 105 VAL A CA 1
ATOM 790 C C . VAL A 1 105 ? 23.316 -8.406 -8.426 1.00 87.38 105 VAL A C 1
ATOM 792 O O . VAL A 1 105 ? 22.462 -9.003 -9.081 1.00 87.38 105 VAL A O 1
ATOM 795 N N . GLU A 1 106 ? 23.069 -7.963 -7.191 1.00 88.56 106 GLU A N 1
ATOM 796 C CA . GLU A 1 106 ? 21.789 -8.167 -6.503 1.00 88.56 106 GLU A CA 1
ATOM 797 C C . GLU A 1 106 ? 20.641 -7.409 -7.188 1.00 88.56 106 GLU A C 1
ATOM 799 O O . GLU A 1 106 ? 19.599 -7.993 -7.501 1.00 88.56 106 GLU A O 1
ATOM 804 N N . ALA A 1 107 ? 20.848 -6.125 -7.491 1.00 86.81 107 ALA A N 1
ATOM 805 C CA . ALA A 1 107 ? 19.846 -5.301 -8.158 1.00 86.81 107 ALA A CA 1
ATOM 806 C C . ALA A 1 107 ? 19.617 -5.751 -9.611 1.00 86.81 107 ALA A C 1
ATOM 808 O O . ALA A 1 107 ? 18.467 -5.787 -10.054 1.00 86.81 107 ALA A O 1
ATOM 809 N N . GLU A 1 108 ? 20.670 -6.177 -10.328 1.00 89.06 108 GLU A N 1
ATOM 810 C CA . GLU A 1 108 ? 20.529 -6.791 -11.658 1.00 89.06 108 GLU A CA 1
ATOM 811 C C . GLU A 1 108 ? 19.631 -8.037 -11.590 1.00 89.06 108 GLU A C 1
ATOM 813 O O . GLU A 1 108 ? 18.720 -8.195 -12.407 1.00 89.06 108 GLU A O 1
ATOM 818 N N . GLY A 1 109 ? 19.841 -8.906 -10.594 1.00 88.81 109 GLY A N 1
ATOM 819 C CA . GLY A 1 109 ? 19.044 -10.117 -10.399 1.00 88.81 109 GLY A CA 1
ATOM 820 C C . GLY A 1 109 ? 17.562 -9.824 -10.156 1.00 88.81 109 GLY A C 1
ATOM 821 O O . GLY A 1 109 ? 16.693 -10.456 -10.765 1.00 88.81 109 GLY A O 1
ATOM 822 N N . ILE A 1 110 ? 17.252 -8.840 -9.309 1.00 89.69 110 ILE A N 1
ATOM 823 C CA . ILE A 1 110 ? 15.870 -8.415 -9.039 1.00 89.69 110 ILE A CA 1
ATOM 824 C C . ILE A 1 110 ? 15.227 -7.839 -10.307 1.00 89.69 110 ILE A C 1
ATOM 826 O O . ILE A 1 110 ? 14.126 -8.254 -10.682 1.00 89.69 110 ILE A O 1
ATOM 830 N N . LEU A 1 111 ? 15.921 -6.931 -11.003 1.00 90.44 111 LEU A N 1
ATOM 831 C CA . LEU A 1 111 ? 15.418 -6.305 -12.228 1.00 90.44 111 LEU A CA 1
ATOM 832 C C . LEU A 1 111 ? 15.193 -7.330 -13.344 1.00 90.44 111 LEU A C 1
ATOM 834 O O . LEU A 1 111 ? 14.181 -7.253 -14.037 1.00 90.44 111 LEU A O 1
ATOM 838 N N . ARG A 1 112 ? 16.077 -8.320 -13.515 1.00 89.38 112 ARG A N 1
ATOM 839 C CA . ARG A 1 112 ? 15.890 -9.403 -14.497 1.00 89.38 112 ARG A CA 1
ATOM 840 C C . ARG A 1 112 ? 14.663 -10.251 -14.193 1.00 89.38 112 ARG A C 1
ATOM 842 O O . ARG A 1 112 ? 13.834 -10.444 -15.078 1.00 89.38 112 ARG A O 1
ATOM 849 N N . ASN A 1 113 ? 14.517 -10.712 -12.950 1.00 90.25 113 ASN A N 1
ATOM 850 C CA . ASN A 1 113 ? 13.361 -11.515 -12.542 1.00 90.25 113 ASN A CA 1
ATOM 851 C C . ASN A 1 113 ? 12.043 -10.765 -12.763 1.00 90.25 113 ASN A C 1
ATOM 853 O O . ASN A 1 113 ? 11.054 -11.343 -13.216 1.00 90.25 113 ASN A O 1
ATOM 857 N N . LEU A 1 114 ? 12.034 -9.469 -12.452 1.00 90.31 114 LEU A N 1
ATOM 858 C CA . LEU A 1 114 ? 10.866 -8.621 -12.629 1.00 90.31 114 LEU A CA 1
ATOM 859 C C . LEU A 1 114 ? 10.525 -8.440 -14.116 1.00 90.31 114 LEU A C 1
ATOM 861 O O . LEU A 1 114 ? 9.381 -8.670 -14.505 1.00 90.31 114 LEU A O 1
ATOM 865 N N . GLN A 1 115 ? 11.517 -8.115 -14.948 1.00 90.31 115 GLN A N 1
ATOM 866 C CA . GLN A 1 115 ? 11.365 -7.975 -16.402 1.00 90.31 115 GLN A CA 1
ATOM 867 C C . GLN A 1 115 ? 10.888 -9.277 -17.067 1.00 90.31 115 GLN A C 1
ATOM 869 O O . GLN A 1 115 ? 9.992 -9.254 -17.912 1.00 90.31 115 GLN A O 1
ATOM 874 N N . GLU A 1 116 ? 11.413 -10.430 -16.644 1.00 87.56 116 GLU A N 1
ATOM 875 C CA . GLU A 1 116 ? 11.038 -11.733 -17.199 1.00 87.56 116 GLU A CA 1
ATOM 876 C C . GLU A 1 116 ? 9.610 -12.150 -16.825 1.00 87.56 116 GLU A C 1
ATOM 878 O O . GLU A 1 116 ? 8.862 -12.621 -17.694 1.00 87.56 116 GLU A O 1
ATOM 883 N N . LYS A 1 117 ? 9.222 -11.960 -15.555 1.00 89.69 117 LYS A N 1
ATOM 884 C CA . LYS A 1 117 ? 7.879 -12.295 -15.061 1.00 89.69 117 LYS A CA 1
ATOM 885 C C . LYS A 1 117 ? 6.806 -11.371 -15.622 1.00 89.69 117 LYS A C 1
ATOM 887 O O . LYS A 1 117 ? 5.718 -11.838 -15.942 1.00 89.69 117 LYS A O 1
ATOM 892 N N . LEU A 1 118 ? 7.104 -10.079 -15.745 1.00 89.31 118 LEU A N 1
ATOM 893 C CA . LEU A 1 118 ? 6.143 -9.068 -16.191 1.00 89.31 118 LEU A CA 1
ATOM 894 C C . LEU A 1 118 ? 6.205 -8.784 -17.699 1.00 89.31 118 LEU A C 1
ATOM 896 O O . LEU A 1 118 ? 5.394 -8.004 -18.194 1.00 89.31 118 LEU A O 1
ATOM 900 N N . LYS A 1 119 ? 7.132 -9.419 -18.433 1.00 89.19 119 LYS A N 1
ATOM 901 C CA . LYS A 1 119 ? 7.333 -9.239 -19.885 1.00 89.19 119 LYS A CA 1
ATOM 902 C C . LYS A 1 119 ? 7.444 -7.756 -20.267 1.00 89.19 119 LYS A C 1
ATOM 904 O O . LYS A 1 119 ? 6.753 -7.268 -21.161 1.00 89.19 119 LYS A O 1
ATOM 909 N N . CYS A 1 120 ? 8.311 -7.048 -19.552 1.00 91.50 120 CYS A N 1
ATOM 910 C CA . CYS A 1 120 ? 8.562 -5.613 -19.671 1.00 91.50 120 CYS A CA 1
ATOM 911 C C . CYS A 1 120 ? 10.069 -5.332 -19.657 1.00 91.50 120 CYS A C 1
ATOM 913 O O . CYS A 1 120 ? 10.857 -6.221 -19.340 1.00 91.50 120 CYS A O 1
ATOM 915 N N . CYS A 1 121 ? 10.468 -4.106 -19.992 1.00 91.94 121 CYS A N 1
ATOM 916 C CA . CYS A 1 121 ? 11.871 -3.704 -20.048 1.00 91.94 121 CYS A CA 1
ATOM 917 C C . CYS A 1 121 ? 12.049 -2.274 -19.522 1.00 91.94 121 CYS A C 1
ATOM 919 O O . CYS A 1 121 ? 11.309 -1.369 -19.910 1.00 91.94 121 CYS A O 1
ATOM 921 N N . GLY A 1 122 ? 13.014 -2.086 -18.619 1.00 92.19 122 GLY A N 1
ATOM 922 C CA . GLY A 1 122 ? 13.295 -0.795 -17.982 1.00 92.19 122 GLY A CA 1
ATOM 923 C C . GLY A 1 122 ? 12.152 -0.265 -17.101 1.00 92.19 122 GLY A C 1
ATOM 924 O O . GLY A 1 122 ? 11.174 -0.959 -16.807 1.00 92.19 122 GLY A O 1
ATOM 925 N N . ALA A 1 123 ? 12.265 0.985 -16.646 1.00 92.94 123 ALA A N 1
ATOM 926 C CA . ALA A 1 123 ? 11.245 1.608 -15.800 1.00 92.94 123 ALA A CA 1
ATOM 927 C C . ALA A 1 123 ? 10.031 2.046 -16.635 1.00 92.94 123 ALA A C 1
ATOM 929 O O . ALA A 1 123 ? 8.894 1.632 -16.403 1.00 92.94 123 ALA A O 1
ATOM 930 N N . THR A 1 124 ? 10.303 2.878 -17.632 1.00 92.44 124 THR A N 1
ATOM 931 C CA . THR A 1 124 ? 9.375 3.449 -18.609 1.00 92.44 124 THR A CA 1
ATOM 932 C C . THR A 1 124 ? 9.515 2.814 -19.987 1.00 92.44 124 THR A C 1
ATOM 934 O O . THR A 1 124 ? 8.524 2.760 -20.716 1.00 92.44 124 THR A O 1
ATOM 937 N N . GLY A 1 125 ? 10.685 2.255 -20.293 1.00 91.81 125 GLY A N 1
ATOM 938 C CA . GLY A 1 125 ? 10.937 1.481 -21.500 1.00 91.81 125 GLY A CA 1
ATOM 939 C C . GLY A 1 125 ? 12.407 1.104 -21.632 1.00 91.81 125 GLY A C 1
ATOM 940 O O . GLY A 1 125 ? 13.225 1.364 -20.751 1.00 91.81 125 GLY A O 1
ATOM 941 N N . GLU A 1 126 ? 12.746 0.521 -22.771 1.00 90.12 126 GLU A N 1
ATOM 942 C CA . GLU A 1 126 ? 14.085 0.052 -23.103 1.00 90.12 126 GLU A CA 1
ATOM 943 C C . GLU A 1 126 ? 15.147 1.146 -23.119 1.00 90.12 126 GLU A C 1
ATOM 945 O O . GLU A 1 126 ? 16.283 0.882 -22.749 1.00 90.12 126 GLU A O 1
ATOM 950 N N . SER A 1 127 ? 14.770 2.380 -23.456 1.00 90.38 127 SER A N 1
ATOM 951 C CA . SER A 1 127 ? 15.672 3.535 -23.480 1.00 90.38 127 SER A CA 1
ATOM 952 C C . SER A 1 127 ? 16.210 3.936 -22.104 1.00 90.38 127 SER A C 1
ATOM 954 O O . SER A 1 127 ? 17.049 4.825 -22.023 1.00 90.38 127 SER A O 1
ATOM 956 N N . ASP A 1 128 ? 15.689 3.351 -21.021 1.00 91.88 128 ASP A N 1
ATOM 957 C CA . ASP A 1 128 ? 16.229 3.574 -19.680 1.00 91.88 128 ASP A CA 1
ATOM 958 C C . ASP A 1 128 ? 17.583 2.875 -19.473 1.00 91.88 128 ASP A C 1
ATOM 960 O O . ASP A 1 128 ? 18.300 3.243 -18.548 1.00 91.88 128 ASP A O 1
ATOM 964 N N . TRP A 1 129 ? 17.930 1.906 -20.327 1.00 90.62 129 TRP A N 1
ATOM 965 C CA . TRP A 1 129 ? 19.234 1.245 -20.359 1.00 90.62 129 TRP A CA 1
ATOM 966 C C . TRP A 1 129 ? 20.119 1.833 -21.467 1.00 90.62 129 TRP A C 1
ATOM 968 O O . TRP A 1 129 ? 19.649 2.076 -22.580 1.00 90.62 129 TRP A O 1
ATOM 978 N N . GLN A 1 130 ? 21.415 1.988 -21.200 1.00 89.88 130 GLN A N 1
ATOM 979 C CA . GLN A 1 130 ? 22.438 2.320 -22.198 1.00 89.88 130 GLN A CA 1
ATOM 980 C C . GLN A 1 130 ? 22.662 1.163 -23.178 1.00 89.88 130 GLN A C 1
ATOM 982 O O . GLN A 1 130 ? 22.806 1.387 -24.380 1.00 89.88 130 GLN A O 1
ATOM 987 N N . ASP A 1 131 ? 22.639 -0.079 -22.678 1.00 87.25 131 ASP A N 1
ATOM 988 C CA . ASP A 1 131 ? 22.665 -1.295 -23.499 1.00 87.25 131 ASP A CA 1
ATOM 989 C C . ASP A 1 131 ? 21.442 -2.194 -23.229 1.00 87.25 131 ASP A C 1
ATOM 991 O O . ASP A 1 131 ? 21.510 -3.175 -22.475 1.00 87.25 131 ASP A O 1
ATOM 995 N N . PRO A 1 132 ? 20.293 -1.901 -23.865 1.00 87.50 132 PRO A N 1
ATOM 996 C CA . PRO A 1 132 ? 19.052 -2.631 -23.620 1.00 87.50 132 PRO A CA 1
ATOM 997 C C . PRO A 1 132 ? 19.125 -4.117 -23.989 1.00 87.50 132 PRO A C 1
ATOM 999 O O . PRO A 1 132 ? 18.413 -4.930 -23.400 1.00 87.50 132 PRO A O 1
ATOM 1002 N N . LYS A 1 133 ? 19.978 -4.507 -24.948 1.00 85.06 133 LYS A N 1
ATOM 1003 C CA . LYS A 1 133 ? 20.100 -5.913 -25.371 1.00 85.06 133 LYS A CA 1
ATOM 1004 C C . LYS A 1 133 ? 20.669 -6.781 -24.257 1.00 85.06 133 LYS A C 1
ATOM 1006 O O . LYS A 1 133 ? 20.229 -7.914 -24.091 1.00 85.06 133 LYS A O 1
ATOM 1011 N N . THR A 1 134 ? 21.599 -6.251 -23.472 1.00 86.00 134 THR A N 1
ATOM 1012 C CA . THR A 1 134 ? 22.211 -6.995 -22.369 1.00 86.00 134 THR A CA 1
ATOM 1013 C C . THR A 1 134 ? 21.226 -7.217 -21.221 1.00 86.00 134 THR A C 1
ATOM 1015 O O . THR A 1 134 ? 21.148 -8.325 -20.679 1.00 86.00 134 THR A O 1
ATOM 1018 N N . PHE A 1 135 ? 20.429 -6.203 -20.870 1.00 87.06 135 PHE A N 1
ATOM 1019 C CA . PHE A 1 135 ? 19.600 -6.229 -19.657 1.00 87.06 135 PHE A CA 1
ATOM 1020 C C . PHE A 1 135 ? 18.144 -6.647 -19.874 1.00 87.06 135 PHE A C 1
ATOM 1022 O O . PHE A 1 135 ? 17.547 -7.232 -18.969 1.00 87.06 135 PHE A O 1
ATOM 1029 N N . CYS A 1 136 ? 17.579 -6.414 -21.060 1.00 88.19 136 CYS A N 1
ATOM 1030 C CA . CYS A 1 136 ? 16.185 -6.752 -21.354 1.00 88.19 136 CYS A CA 1
ATOM 1031 C C . CYS A 1 136 ? 15.997 -8.095 -22.057 1.00 88.19 136 CYS A C 1
ATOM 1033 O O . CYS A 1 136 ? 14.860 -8.529 -22.246 1.00 88.19 136 CYS A O 1
ATOM 1035 N N . CYS A 1 137 ? 17.088 -8.777 -22.410 1.00 84.88 137 CYS A N 1
ATOM 1036 C CA . CYS A 1 137 ? 17.031 -10.108 -22.994 1.00 84.88 137 CYS A CA 1
ATOM 1037 C C . CYS A 1 137 ? 17.489 -11.204 -22.017 1.00 84.88 137 CYS A C 1
ATOM 1039 O O . CYS A 1 137 ? 18.429 -11.015 -21.229 1.00 84.88 137 CYS A O 1
ATOM 1041 N N . PRO A 1 138 ? 16.847 -12.388 -22.061 1.00 78.44 138 PRO A N 1
ATOM 1042 C CA . PRO A 1 138 ? 17.356 -13.569 -21.380 1.00 78.44 138 PRO A CA 1
ATOM 1043 C C . PRO A 1 138 ? 18.733 -13.935 -21.938 1.00 78.44 138 PRO A C 1
ATOM 1045 O O . PRO A 1 138 ? 18.922 -13.941 -23.154 1.00 78.44 138 PRO A O 1
ATOM 1048 N N . ARG A 1 139 ? 19.674 -14.325 -2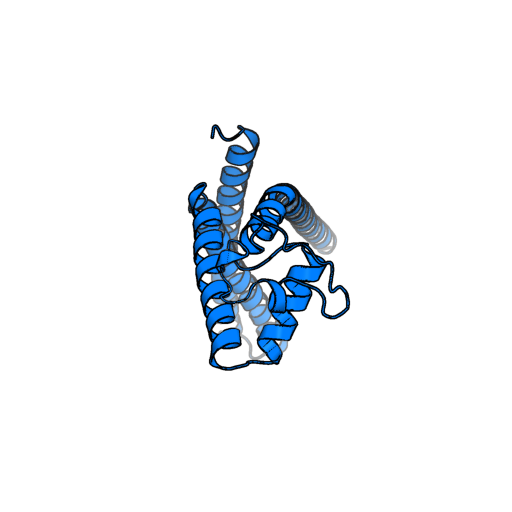1.068 1.00 72.44 139 ARG A N 1
ATOM 1049 C CA . ARG A 1 139 ? 21.044 -14.702 -21.480 1.00 72.44 139 ARG A CA 1
ATOM 1050 C C . ARG A 1 139 ? 21.076 -15.848 -22.505 1.00 72.44 139 ARG A C 1
ATOM 1052 O O . ARG A 1 139 ? 22.005 -15.932 -23.295 1.00 72.44 139 ARG A O 1
ATOM 1059 N N . ASN A 1 140 ? 20.040 -16.689 -22.526 1.00 73.75 140 ASN A N 1
ATOM 1060 C CA . ASN A 1 140 ? 19.965 -17.883 -23.371 1.00 73.75 140 ASN A CA 1
ATOM 1061 C C . ASN A 1 140 ? 19.270 -17.660 -24.726 1.00 73.75 140 ASN A C 1
ATOM 1063 O O . ASN A 1 140 ? 19.065 -18.626 -25.456 1.00 73.75 140 ASN A O 1
ATOM 1067 N N . ASN A 1 141 ? 18.877 -16.428 -25.072 1.00 74.62 141 ASN A N 1
ATOM 1068 C CA . ASN A 1 141 ? 18.223 -16.149 -26.351 1.00 74.62 141 ASN A CA 1
ATOM 1069 C C . ASN A 1 141 ? 18.939 -15.026 -27.126 1.00 74.62 141 ASN A C 1
ATOM 1071 O O . ASN A 1 141 ? 18.587 -13.856 -26.964 1.00 74.62 141 ASN A O 1
ATOM 1075 N N . PRO A 1 142 ? 19.900 -15.364 -28.007 1.00 68.12 142 PRO A N 1
ATOM 1076 C CA . PRO A 1 142 ? 20.607 -14.378 -28.827 1.00 68.12 142 PRO A CA 1
ATOM 1077 C C . PRO A 1 142 ? 19.717 -13.728 -29.902 1.00 68.12 142 PRO A C 1
ATOM 1079 O O . PRO A 1 142 ? 20.041 -12.651 -30.389 1.00 68.12 142 PRO A O 1
ATOM 1082 N N . ASN A 1 143 ? 18.575 -14.340 -30.238 1.00 79.12 143 ASN A N 1
ATOM 1083 C CA . ASN A 1 143 ? 17.585 -13.801 -31.180 1.00 79.12 143 ASN A CA 1
ATOM 1084 C C . ASN A 1 143 ? 16.500 -12.968 -30.481 1.00 79.12 143 ASN A C 1
ATOM 1086 O O . ASN A 1 143 ? 15.455 -12.676 -31.065 1.00 79.12 143 ASN A O 1
ATOM 1090 N N . CYS A 1 144 ? 16.711 -12.619 -29.212 1.00 77.56 144 CYS A N 1
ATOM 1091 C CA . CYS A 1 144 ? 15.773 -11.812 -28.458 1.00 77.56 144 CYS A CA 1
ATOM 1092 C C . CYS A 1 144 ? 15.627 -10.421 -29.088 1.00 77.56 144 CYS A C 1
ATOM 1094 O O . CYS A 1 144 ? 16.589 -9.665 -29.232 1.00 77.56 144 CYS A O 1
ATOM 1096 N N . GLN A 1 145 ? 14.389 -10.083 -29.442 1.00 79.69 145 GLN A N 1
ATOM 1097 C CA . GLN A 1 145 ? 14.012 -8.722 -29.784 1.00 79.69 145 GLN A CA 1
ATOM 1098 C C . GLN A 1 145 ? 13.632 -8.004 -28.493 1.00 79.69 145 GLN A C 1
ATOM 1100 O O . GLN A 1 145 ? 12.763 -8.467 -27.752 1.00 79.69 145 GLN A O 1
ATOM 1105 N N . VAL A 1 146 ? 14.308 -6.889 -28.218 1.00 76.44 146 VAL A N 1
ATOM 1106 C CA . VAL A 1 146 ? 13.988 -6.036 -27.072 1.00 76.44 146 VAL A CA 1
ATOM 1107 C C . VAL A 1 146 ? 12.532 -5.600 -27.210 1.00 76.44 146 VAL A C 1
ATOM 1109 O O . VAL A 1 146 ? 12.137 -5.083 -28.254 1.00 76.44 146 VAL A O 1
ATOM 1112 N N . ILE A 1 147 ? 11.726 -5.857 -26.179 1.00 68.81 147 ILE A N 1
ATOM 1113 C CA . ILE A 1 147 ? 10.311 -5.481 -26.164 1.00 68.81 147 ILE A CA 1
ATOM 1114 C C . ILE A 1 147 ? 10.244 -3.955 -26.189 1.00 68.81 147 ILE A C 1
ATOM 1116 O O . ILE A 1 147 ? 10.507 -3.314 -25.174 1.00 68.81 147 ILE A O 1
ATOM 1120 N N . THR A 1 148 ? 9.899 -3.389 -27.343 1.00 67.81 148 THR A N 1
ATOM 1121 C CA . THR A 1 148 ? 9.837 -1.944 -27.530 1.00 67.81 148 THR A CA 1
ATOM 1122 C C . THR A 1 148 ? 8.551 -1.365 -26.940 1.00 67.81 148 THR A C 1
ATOM 1124 O O . THR A 1 148 ? 7.442 -1.847 -27.190 1.00 67.81 148 THR A O 1
ATOM 1127 N N . GLY A 1 149 ? 8.694 -0.329 -26.115 1.00 68.06 149 GLY A N 1
ATOM 1128 C CA . GLY A 1 149 ? 7.590 0.508 -25.638 1.00 68.06 149 GLY A CA 1
ATOM 1129 C C . GLY A 1 149 ? 6.850 0.041 -24.377 1.00 68.06 149 GLY A C 1
ATOM 1130 O O . GLY A 1 149 ? 5.871 0.686 -23.994 1.00 68.06 149 GLY A O 1
ATOM 1131 N N . LYS A 1 150 ? 7.283 -1.031 -23.691 1.00 87.19 150 LYS A N 1
ATOM 1132 C CA . LYS A 1 150 ? 6.655 -1.490 -22.428 1.00 87.19 150 LYS A CA 1
ATOM 1133 C C . LYS A 1 150 ? 7.594 -1.422 -21.221 1.00 87.19 150 LYS A C 1
ATOM 1135 O O . LYS A 1 150 ? 8.216 -2.413 -20.843 1.00 87.19 150 LYS A O 1
ATOM 1140 N N . GLY A 1 151 ? 7.599 -0.271 -20.550 1.00 91.88 151 GLY A N 1
ATOM 1141 C CA . GLY A 1 151 ? 8.203 -0.105 -19.224 1.00 91.88 151 GLY A CA 1
ATOM 1142 C C . GLY A 1 151 ? 7.536 -0.940 -18.135 1.00 91.88 151 GLY A C 1
ATOM 1143 O O . GLY A 1 151 ? 6.307 -1.041 -18.080 1.00 91.88 151 GLY A O 1
ATOM 1144 N N . CYS A 1 152 ? 8.327 -1.492 -17.217 1.00 92.69 152 CYS A N 1
ATOM 1145 C CA . CYS A 1 152 ? 7.809 -2.317 -16.128 1.00 92.69 152 CYS A CA 1
ATOM 1146 C C . CYS A 1 152 ? 6.887 -1.563 -15.175 1.00 92.69 152 CYS A C 1
ATOM 1148 O O . CYS A 1 152 ? 5.900 -2.124 -14.699 1.00 92.69 152 CYS A O 1
ATOM 1150 N N . VAL A 1 153 ? 7.137 -0.273 -14.949 1.00 93.25 153 VAL A N 1
ATOM 1151 C CA . VAL A 1 153 ? 6.268 0.550 -14.102 1.00 93.25 153 VAL A CA 1
ATOM 1152 C C . VAL A 1 153 ? 4.901 0.753 -14.758 1.00 93.25 153 VAL A C 1
ATOM 1154 O O . VAL A 1 153 ? 3.893 0.770 -14.057 1.00 93.25 153 VAL A O 1
ATOM 1157 N N . ASN A 1 154 ? 4.835 0.832 -16.093 1.00 90.94 154 ASN A N 1
ATOM 1158 C CA . ASN A 1 154 ? 3.561 0.913 -16.815 1.00 90.94 154 ASN A CA 1
ATOM 1159 C C . ASN A 1 154 ? 2.753 -0.381 -16.663 1.00 90.94 154 ASN A C 1
ATOM 1161 O O . ASN A 1 154 ? 1.571 -0.317 -16.347 1.00 90.94 154 ASN A O 1
ATOM 1165 N N . VAL A 1 155 ? 3.397 -1.543 -16.814 1.00 91.12 155 VAL A N 1
ATOM 1166 C CA . VAL A 1 155 ? 2.727 -2.847 -16.670 1.00 91.12 155 VAL A CA 1
ATOM 1167 C C . VAL A 1 155 ? 2.183 -3.039 -15.254 1.00 91.12 155 VAL A C 1
ATOM 1169 O O . VAL A 1 155 ? 1.028 -3.425 -15.085 1.00 91.12 155 VAL A O 1
ATOM 1172 N N . ILE A 1 156 ? 2.984 -2.726 -14.231 1.00 90.00 156 ILE A N 1
ATOM 1173 C CA . ILE A 1 156 ? 2.548 -2.798 -12.828 1.00 90.00 156 ILE A CA 1
ATOM 1174 C C . ILE A 1 156 ? 1.394 -1.827 -12.582 1.00 90.00 156 ILE A C 1
ATOM 1176 O O . ILE A 1 156 ? 0.403 -2.190 -11.953 1.00 90.00 156 ILE A O 1
ATOM 1180 N N . TYR A 1 157 ? 1.500 -0.603 -13.097 1.00 87.50 157 TYR A N 1
ATOM 1181 C CA . TYR A 1 157 ? 0.453 0.401 -12.975 1.00 87.50 157 TYR A CA 1
ATOM 1182 C C . TYR A 1 157 ? -0.870 -0.065 -13.594 1.00 87.50 157 TYR A C 1
ATOM 1184 O O . TYR A 1 157 ? -1.915 0.049 -12.955 1.00 87.50 157 TYR A O 1
ATOM 1192 N N . ASP A 1 158 ? -0.833 -0.625 -14.803 1.00 87.56 158 ASP A N 1
ATOM 1193 C CA . ASP A 1 158 ? -2.023 -1.125 -15.491 1.00 87.56 158 ASP A CA 1
ATOM 1194 C C . ASP A 1 158 ? -2.623 -2.334 -14.764 1.00 87.56 158 ASP A C 1
ATOM 1196 O O . ASP A 1 158 ? -3.843 -2.423 -14.606 1.00 87.56 158 ASP A O 1
ATOM 1200 N N . TYR A 1 159 ? -1.775 -3.220 -14.232 1.00 86.44 159 TYR A N 1
ATOM 1201 C CA . TYR A 1 159 ? -2.209 -4.349 -13.412 1.00 86.44 159 TYR A CA 1
ATOM 1202 C C . TYR A 1 159 ? -2.916 -3.888 -12.130 1.00 86.44 159 TYR A C 1
ATOM 1204 O O . TYR A 1 159 ? -4.015 -4.361 -11.826 1.00 86.44 159 TYR A O 1
ATOM 1212 N N . LEU A 1 160 ? -2.317 -2.937 -11.404 1.00 82.56 160 LEU A N 1
ATOM 1213 C CA . LEU A 1 160 ? -2.898 -2.339 -10.199 1.00 82.56 160 LEU A CA 1
ATOM 1214 C C . LEU A 1 160 ? -4.215 -1.634 -10.515 1.00 82.56 160 LEU A C 1
ATOM 1216 O O . LEU A 1 160 ? -5.194 -1.800 -9.791 1.00 82.56 160 LEU A O 1
ATOM 1220 N N . LYS A 1 161 ? -4.269 -0.886 -11.620 1.00 81.50 161 LYS A N 1
ATOM 1221 C CA . LYS A 1 161 ? -5.488 -0.206 -12.055 1.00 81.50 161 LYS A CA 1
ATOM 1222 C C . LYS A 1 161 ? -6.603 -1.209 -12.357 1.00 81.50 161 LYS A C 1
ATOM 1224 O O . LYS A 1 161 ? -7.722 -1.002 -11.897 1.00 81.50 161 LYS A O 1
ATOM 1229 N N . GLY A 1 162 ? -6.289 -2.305 -13.049 1.00 81.50 162 GLY A N 1
ATOM 1230 C CA . GLY A 1 162 ? -7.251 -3.355 -13.395 1.00 81.50 162 GLY A CA 1
ATOM 1231 C C . GLY A 1 162 ? -7.789 -4.135 -12.191 1.00 81.50 162 GLY A C 1
ATOM 1232 O O . GLY A 1 162 ? -8.967 -4.478 -12.169 1.00 81.50 162 GLY A O 1
ATOM 1233 N N . HIS A 1 163 ? -6.963 -4.373 -11.167 1.00 81.56 163 HIS A N 1
ATOM 1234 C CA . HIS A 1 163 ? -7.337 -5.193 -10.005 1.00 81.56 163 HIS A CA 1
ATOM 1235 C C . HIS A 1 163 ? -7.740 -4.387 -8.759 1.00 81.56 163 HIS A C 1
ATOM 1237 O O . HIS A 1 163 ? -8.216 -4.972 -7.786 1.00 81.56 163 HIS A O 1
ATOM 1243 N N . SER A 1 164 ? -7.599 -3.057 -8.767 1.00 77.69 164 SER A N 1
ATOM 1244 C CA . SER A 1 164 ? -7.919 -2.212 -7.603 1.00 77.69 164 SER A CA 1
ATOM 1245 C C . SER A 1 164 ? -9.378 -2.334 -7.144 1.00 77.69 164 SER A C 1
ATOM 1247 O O . SER A 1 164 ? -9.642 -2.322 -5.943 1.00 77.69 164 SER A O 1
ATOM 1249 N N . VAL A 1 165 ? -10.321 -2.538 -8.073 1.00 74.62 165 VAL A N 1
ATOM 1250 C CA . VAL A 1 165 ? -11.742 -2.765 -7.755 1.00 74.62 165 VAL A CA 1
ATOM 1251 C C . VAL A 1 165 ? -11.938 -4.072 -6.986 1.00 74.62 165 VAL A C 1
ATOM 1253 O O . VAL A 1 165 ? -12.658 -4.092 -5.993 1.00 74.62 165 VAL A O 1
ATOM 1256 N N . VAL A 1 166 ? -11.260 -5.150 -7.394 1.00 75.81 166 VAL A N 1
ATOM 1257 C CA . VAL A 1 166 ? -11.323 -6.454 -6.709 1.00 75.81 166 VAL A CA 1
ATOM 1258 C C . VAL A 1 166 ? -10.764 -6.343 -5.292 1.00 75.81 166 VAL A C 1
ATOM 1260 O O . VAL A 1 166 ? -11.387 -6.826 -4.348 1.00 75.81 166 VAL A O 1
ATOM 1263 N N . ALA A 1 167 ? -9.632 -5.652 -5.125 1.00 74.00 167 ALA A N 1
ATOM 1264 C CA . ALA A 1 167 ? -9.069 -5.377 -3.806 1.00 74.00 167 ALA A CA 1
ATOM 1265 C C . ALA A 1 167 ? -10.043 -4.563 -2.931 1.00 74.00 167 ALA A C 1
ATOM 1267 O O . ALA A 1 167 ? -10.235 -4.890 -1.762 1.00 74.00 167 ALA A O 1
ATOM 1268 N N . GLY A 1 168 ? -10.714 -3.558 -3.505 1.00 69.94 168 GLY A N 1
ATOM 1269 C CA . GLY A 1 168 ? -11.743 -2.780 -2.814 1.00 69.94 168 GLY A CA 1
ATOM 1270 C C . GLY A 1 168 ? -12.944 -3.622 -2.367 1.00 69.94 168 GLY A C 1
ATOM 1271 O O . GLY A 1 168 ? -13.390 -3.490 -1.229 1.00 69.94 168 GLY A O 1
ATOM 1272 N N . ILE A 1 169 ? -13.437 -4.525 -3.222 1.00 75.31 169 ILE A N 1
ATOM 1273 C CA . ILE A 1 169 ? -14.536 -5.446 -2.885 1.00 75.31 169 ILE A CA 1
ATOM 1274 C C . ILE A 1 169 ? -14.124 -6.404 -1.761 1.00 75.31 169 ILE A C 1
ATOM 1276 O O . ILE A 1 169 ? -14.900 -6.605 -0.832 1.00 75.31 169 ILE A O 1
ATOM 1280 N N . LEU A 1 170 ? -12.912 -6.967 -1.805 1.00 72.56 170 LEU A N 1
ATOM 1281 C CA . LEU A 1 170 ? -12.409 -7.849 -0.744 1.00 72.56 170 LEU A CA 1
ATOM 1282 C C . LEU A 1 170 ? -12.392 -7.147 0.617 1.00 72.56 170 LEU A C 1
ATOM 1284 O O . LEU A 1 170 ? -12.878 -7.704 1.599 1.00 72.56 170 LEU A O 1
ATOM 1288 N N . VAL A 1 171 ? -11.892 -5.910 0.662 1.00 77.25 171 VAL A N 1
ATOM 1289 C CA . VAL A 1 171 ? -11.892 -5.096 1.886 1.00 77.25 171 VAL A CA 1
ATOM 1290 C C . VAL A 1 171 ? -13.319 -4.822 2.370 1.00 77.25 171 VAL A C 1
ATOM 1292 O O . VAL A 1 171 ? -13.588 -4.928 3.563 1.00 77.25 171 VAL A O 1
ATOM 1295 N N . LEU A 1 172 ? -14.254 -4.527 1.461 1.00 73.62 172 LEU A N 1
ATOM 1296 C CA . LEU A 1 172 ? -15.658 -4.301 1.812 1.00 73.62 172 LEU A CA 1
ATOM 1297 C C . LEU A 1 172 ? -16.311 -5.553 2.421 1.00 73.62 172 LEU A C 1
ATOM 1299 O O . LEU A 1 172 ? -17.007 -5.456 3.428 1.00 73.62 172 LEU A O 1
ATOM 1303 N N . VAL A 1 173 ? -16.085 -6.727 1.826 1.00 77.56 173 VAL A N 1
ATOM 1304 C CA . VAL A 1 173 ? -16.624 -7.998 2.332 1.00 77.56 173 VAL A CA 1
ATOM 1305 C C . VAL A 1 173 ? -16.067 -8.305 3.718 1.00 77.56 173 VAL A C 1
ATOM 1307 O O . VAL A 1 173 ? -16.838 -8.645 4.614 1.00 77.56 173 VAL A O 1
ATOM 1310 N N . LEU A 1 174 ? -14.755 -8.137 3.914 1.00 81.75 174 LEU A N 1
ATOM 1311 C CA . LEU A 1 174 ? -14.124 -8.310 5.224 1.00 81.75 174 LEU A CA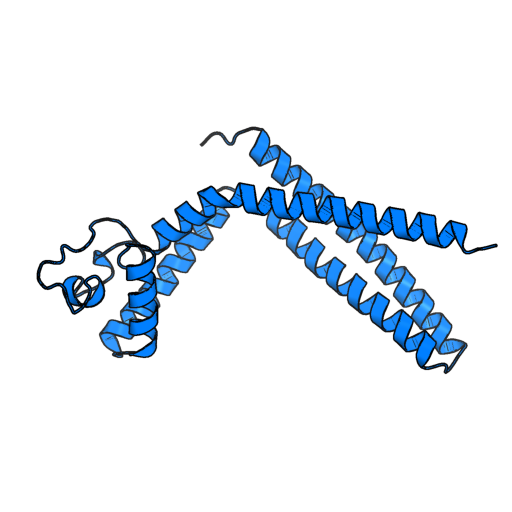 1
ATOM 1312 C C . LEU A 1 174 ? -14.749 -7.383 6.272 1.00 81.75 174 LEU A C 1
ATOM 1314 O O . LEU A 1 174 ? -15.119 -7.855 7.343 1.00 81.75 174 LEU A O 1
ATOM 1318 N N . ALA A 1 175 ? -14.986 -6.113 5.934 1.00 77.06 175 ALA A N 1
ATOM 1319 C CA . ALA A 1 175 ? -15.633 -5.168 6.841 1.00 77.06 175 ALA A CA 1
ATOM 1320 C C . ALA A 1 175 ? -17.052 -5.610 7.254 1.00 77.06 175 ALA A C 1
ATOM 1322 O O . ALA A 1 175 ? -17.412 -5.523 8.427 1.00 77.06 175 ALA A O 1
ATOM 1323 N N . VAL A 1 176 ? -17.868 -6.122 6.323 1.00 80.69 176 VAL A N 1
ATOM 1324 C CA . VAL A 1 176 ? -19.221 -6.626 6.642 1.00 80.69 176 VAL A CA 1
ATOM 1325 C C . VAL A 1 176 ? -19.159 -7.847 7.562 1.00 80.69 176 VAL A C 1
ATOM 1327 O O . VAL A 1 176 ? -19.944 -7.947 8.507 1.00 80.69 176 VAL A O 1
ATOM 1330 N N . VAL A 1 177 ? -18.221 -8.764 7.311 1.00 81.31 177 VAL A N 1
ATOM 1331 C CA . VAL A 1 177 ? -18.020 -9.958 8.145 1.00 81.31 177 VAL A CA 1
ATOM 1332 C C . VAL A 1 177 ? -17.581 -9.571 9.558 1.00 81.31 177 VAL A C 1
ATOM 1334 O O . VAL A 1 177 ? -18.126 -10.098 10.527 1.00 81.31 177 VAL A O 1
ATOM 1337 N N . GLU A 1 178 ? -16.653 -8.624 9.691 1.00 84.06 178 GLU A N 1
ATOM 1338 C CA . GLU A 1 178 ? -16.191 -8.121 10.988 1.00 84.06 178 GLU A CA 1
ATOM 1339 C C . GLU A 1 178 ? -17.326 -7.463 11.782 1.00 84.06 178 GLU A C 1
ATOM 1341 O O . GLU A 1 178 ? -17.511 -7.768 12.962 1.00 84.06 178 GLU A O 1
ATOM 1346 N N . ILE A 1 179 ? -18.155 -6.637 11.134 1.00 80.62 179 ILE A N 1
ATOM 1347 C CA . ILE A 1 179 ? -19.338 -6.040 11.773 1.00 80.62 179 ILE A CA 1
ATOM 1348 C C . ILE A 1 179 ? -20.311 -7.136 12.234 1.00 80.62 179 ILE A C 1
ATOM 1350 O O . ILE A 1 179 ? -20.805 -7.090 13.363 1.00 80.62 179 ILE A O 1
ATOM 1354 N N . GLY A 1 180 ? -20.557 -8.151 11.400 1.00 73.25 180 GLY A N 1
ATOM 1355 C CA . GLY A 1 180 ? -21.405 -9.292 11.755 1.00 73.25 180 GLY A CA 1
ATOM 1356 C C . GLY A 1 180 ? -20.881 -10.076 12.964 1.00 73.25 180 GLY A C 1
ATOM 1357 O O . GLY A 1 180 ? -21.658 -10.428 13.853 1.00 73.25 180 GLY A O 1
ATOM 1358 N N . ALA A 1 181 ? -19.565 -10.294 13.039 1.00 79.75 181 ALA A N 1
ATOM 1359 C CA . ALA A 1 181 ? -18.918 -10.967 14.163 1.00 79.75 181 ALA A CA 1
ATOM 1360 C C . ALA A 1 181 ? -19.073 -10.180 15.475 1.00 79.75 181 ALA A C 1
ATOM 1362 O O . ALA A 1 181 ? -19.383 -10.773 16.510 1.00 79.75 181 ALA A O 1
ATOM 1363 N N . ILE A 1 182 ? -18.928 -8.850 15.430 1.00 81.25 182 ILE A N 1
ATOM 1364 C CA . ILE A 1 182 ? -19.137 -7.976 16.595 1.00 81.25 182 ILE A CA 1
ATOM 1365 C C . ILE A 1 182 ? -20.584 -8.089 17.093 1.00 81.25 182 ILE A C 1
ATOM 1367 O O . ILE A 1 182 ? -20.809 -8.315 18.283 1.00 81.25 182 ILE A O 1
ATOM 1371 N N . VAL A 1 183 ? -21.571 -8.001 16.194 1.00 80.94 183 VAL A N 1
ATOM 1372 C CA . VAL A 1 183 ? -22.996 -8.116 16.557 1.00 80.94 183 VAL A CA 1
ATOM 1373 C C . VAL A 1 183 ? -23.299 -9.478 17.185 1.00 80.94 183 VAL A C 1
ATOM 1375 O O . VAL A 1 183 ? -23.925 -9.539 18.244 1.00 80.94 183 VAL A O 1
ATOM 1378 N N . ALA A 1 184 ? -22.817 -10.569 16.584 1.00 76.19 184 ALA A N 1
ATOM 1379 C CA . ALA A 1 184 ? -23.016 -11.918 17.108 1.00 76.19 184 ALA A CA 1
ATOM 1380 C C . ALA A 1 184 ? -22.384 -12.100 18.500 1.00 76.19 184 ALA A C 1
ATOM 1382 O O . ALA A 1 184 ? -23.017 -12.670 19.391 1.00 76.19 184 ALA A O 1
ATOM 1383 N N . ALA A 1 185 ? -21.176 -11.570 18.716 1.00 74.81 185 ALA A N 1
ATOM 1384 C CA . ALA A 1 185 ? -20.520 -11.582 20.021 1.00 74.81 185 ALA A CA 1
ATOM 1385 C C . ALA A 1 185 ? -21.329 -10.809 21.077 1.00 74.81 185 ALA A C 1
ATOM 1387 O O . ALA A 1 185 ? -21.529 -11.314 22.183 1.00 74.81 185 ALA A O 1
ATOM 1388 N N . CYS A 1 186 ? -21.866 -9.633 20.733 1.00 73.38 186 CYS A N 1
ATOM 1389 C CA . CYS A 1 186 ? -22.746 -8.867 21.621 1.00 73.38 186 CYS A CA 1
ATOM 1390 C C . CYS A 1 186 ? -24.042 -9.627 21.958 1.00 73.38 186 CYS A C 1
ATOM 1392 O O . CYS A 1 186 ? -24.462 -9.648 23.117 1.00 73.38 186 CYS A O 1
ATOM 1394 N N . CYS A 1 187 ? -24.665 -10.285 20.975 1.00 80.75 187 CYS A N 1
ATOM 1395 C CA . CYS A 1 187 ? -25.859 -11.107 21.193 1.00 80.75 187 CYS A CA 1
ATOM 1396 C C . CYS A 1 187 ? -25.576 -12.312 22.105 1.00 80.75 187 CYS A C 1
ATOM 1398 O O . CYS A 1 187 ? -26.373 -12.611 22.993 1.00 80.75 187 CYS A O 1
ATOM 1400 N N . LEU A 1 188 ? -24.432 -12.979 21.927 1.00 76.38 188 LEU A N 1
ATOM 1401 C CA . LEU A 1 188 ? -24.013 -14.098 22.774 1.00 76.38 188 LEU A CA 1
ATOM 1402 C C . LEU A 1 188 ? -23.680 -13.656 24.203 1.00 76.38 188 LEU A C 1
ATOM 1404 O O . LEU A 1 188 ? -24.073 -14.334 25.150 1.00 76.38 188 LEU A O 1
ATOM 1408 N N . ALA A 1 189 ? -23.009 -12.514 24.377 1.00 75.19 189 ALA A N 1
ATOM 1409 C CA . ALA A 1 189 ? -22.711 -11.963 25.698 1.00 75.19 189 ALA A CA 1
ATOM 1410 C C . ALA A 1 189 ? -23.994 -11.668 26.493 1.00 75.19 189 ALA A C 1
ATOM 1412 O O . ALA A 1 189 ? -24.075 -12.004 27.673 1.00 75.19 189 ALA A O 1
ATOM 1413 N N . LYS A 1 190 ? -25.028 -11.129 25.831 1.00 68.25 190 LYS A N 1
ATOM 1414 C CA . LYS A 1 190 ? -26.346 -10.884 26.438 1.00 68.25 190 LYS A CA 1
ATOM 1415 C C . LYS A 1 190 ? -27.053 -12.169 26.886 1.00 68.25 190 LYS A C 1
ATOM 1417 O O . LYS A 1 190 ? -27.756 -12.158 27.888 1.00 68.25 190 LYS A O 1
ATOM 1422 N N . ASN A 1 191 ? -26.859 -13.277 26.174 1.00 62.88 191 ASN A N 1
ATOM 1423 C CA . ASN A 1 191 ? -27.463 -14.564 26.535 1.00 62.88 191 ASN A CA 1
ATOM 1424 C C . ASN A 1 191 ? -26.722 -15.291 27.671 1.00 62.88 191 ASN A C 1
ATOM 1426 O O . ASN A 1 191 ? -27.239 -16.277 28.188 1.00 62.88 191 ASN A O 1
ATOM 1430 N N . ARG A 1 192 ? -25.526 -14.827 28.061 1.00 54.03 192 ARG A N 1
ATOM 1431 C CA . ARG A 1 192 ? -24.709 -15.428 29.128 1.00 54.03 192 ARG A CA 1
ATOM 1432 C C . ARG A 1 192 ? -24.856 -14.724 30.486 1.00 54.03 192 ARG A C 1
ATOM 1434 O O . ARG A 1 192 ? -24.259 -15.176 31.453 1.00 54.03 192 ARG A O 1
ATOM 1441 N N . SER A 1 193 ? -25.630 -13.639 30.570 1.00 50.88 193 SER A N 1
ATOM 1442 C CA . SER A 1 193 ? -25.915 -12.906 31.814 1.00 50.88 193 SER A CA 1
ATOM 1443 C C . SER A 1 193 ? -27.191 -13.395 32.522 1.00 50.88 193 SER A C 1
ATOM 1445 O O . SER A 1 193 ? -28.020 -12.575 32.921 1.00 50.88 193 SER A O 1
ATOM 1447 N N . VAL A 1 194 ? -27.360 -14.717 32.635 1.00 42.75 194 VAL A N 1
ATOM 1448 C CA . VAL A 1 194 ? -28.361 -15.383 33.489 1.00 42.75 194 VAL A CA 1
ATOM 1449 C C . VAL A 1 194 ? -27.627 -16.272 34.478 1.00 42.75 194 VAL A C 1
ATOM 1451 O O . VAL A 1 194 ? -26.713 -16.994 34.019 1.00 42.75 194 VAL A O 1
#

InterPro domains:
  IPR000301 Tetraspanin, animals [PIRSF002419] (1-190)
  IPR008952 Tetraspanin, EC2 domain superfamily [G3DSA:1.10.1450.10] (75-163)
  IPR008952 Tetraspanin, EC2 domain superfamily [SSF48652] (84-163)
  IPR018499 Tetrasp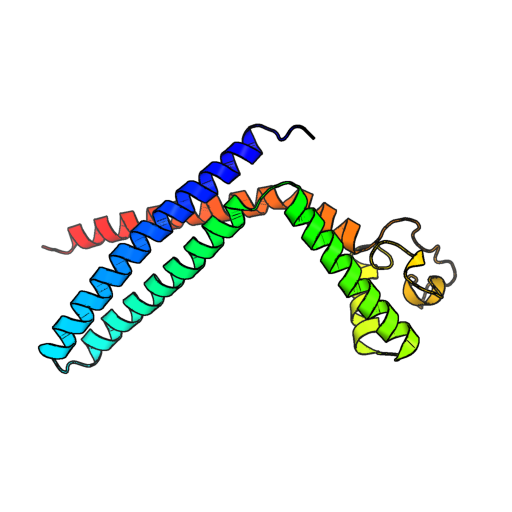anin/Peripherin [PF00335] (10-83)
  IPR018499 Tetraspanin/Peripherin [PF00335] (97-190)

Foldseek 3Di:
DDDPPVVVVLLVVQLVVLVVLLVVLVVVLVVLVVVLVVCVVVDPPPVVNVVSVVVNVVSVVSNVVSVCSNVVSVPDDVCPLVVVLVVQLVVQLVLLVCCVPVVPPVSLVVQQVLCVVLVAFGAQHQVSHPDSCVRNDDPPDPPDDGPGGGGSSVSVSVVCVVCVVVVSVVVVVVVVVVVVVVVVVVVVVVVPPD